Protein AF-A0A9X0DK42-F1 (afdb_monomer_lite)

Structure (mmCIF, N/CA/C/O backbone):
data_AF-A0A9X0DK42-F1
#
_entry.id   AF-A0A9X0DK42-F1
#
loop_
_atom_site.group_PDB
_atom_site.id
_atom_site.type_symbol
_atom_site.label_atom_id
_atom_site.label_alt_id
_atom_site.label_comp_id
_atom_site.label_asym_id
_atom_site.label_entity_id
_atom_site.label_seq_id
_atom_site.pdbx_PDB_ins_code
_atom_site.Cartn_x
_atom_site.Cartn_y
_atom_site.Cartn_z
_atom_site.occupancy
_atom_site.B_iso_or_equiv
_atom_site.auth_seq_id
_atom_site.auth_comp_id
_atom_site.auth_asym_id
_atom_site.auth_atom_id
_atom_site.pdbx_PDB_model_num
ATOM 1 N N . MET A 1 1 ? 8.411 -6.654 -17.830 1.00 80.75 1 MET A N 1
ATOM 2 C CA . MET A 1 1 ? 7.960 -5.885 -16.634 1.00 80.75 1 MET A CA 1
ATOM 3 C C . MET A 1 1 ? 7.520 -4.417 -16.847 1.00 80.75 1 MET A C 1
ATOM 5 O O . MET A 1 1 ? 6.580 -3.981 -16.194 1.00 80.75 1 MET A O 1
ATOM 9 N N . PHE A 1 2 ? 8.144 -3.601 -17.713 1.00 86.38 2 PHE A N 1
ATOM 10 C CA . PHE A 1 2 ? 7.924 -2.133 -17.700 1.00 86.38 2 PHE A CA 1
ATOM 1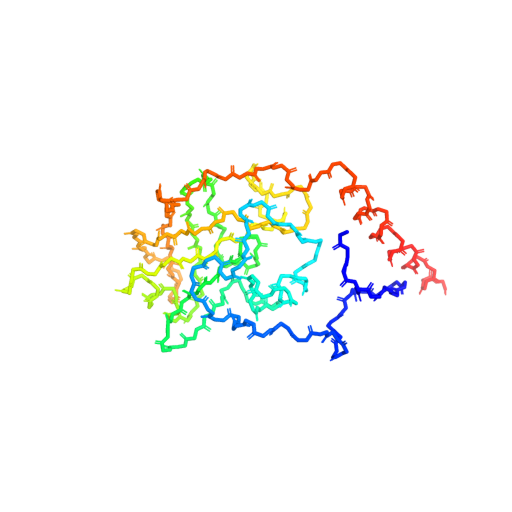1 C C . PHE A 1 2 ? 6.668 -1.598 -18.426 1.00 86.38 2 PHE A C 1
ATOM 13 O O . PHE A 1 2 ? 6.392 -0.405 -18.322 1.00 86.38 2 PHE A O 1
ATOM 20 N N . ARG A 1 3 ? 5.906 -2.442 -19.145 1.00 83.88 3 ARG A N 1
ATOM 21 C CA . ARG A 1 3 ? 4.574 -2.153 -19.741 1.00 83.88 3 ARG A CA 1
ATOM 22 C C . ARG A 1 3 ? 4.423 -0.715 -20.291 1.00 83.88 3 ARG A C 1
ATOM 24 O O . ARG A 1 3 ? 3.677 0.104 -19.757 1.00 83.88 3 ARG A O 1
ATOM 31 N N . GLY A 1 4 ? 5.193 -0.376 -21.328 1.00 83.38 4 GLY A N 1
ATOM 32 C CA . GLY A 1 4 ? 5.062 0.910 -22.033 1.00 83.38 4 GLY A CA 1
ATOM 33 C C . GLY A 1 4 ? 5.656 2.141 -21.329 1.00 83.38 4 GLY A C 1
ATOM 34 O O . GLY A 1 4 ? 5.437 3.271 -21.780 1.00 83.38 4 GLY A O 1
ATOM 35 N N . ILE A 1 5 ? 6.428 1.976 -20.247 1.00 88.62 5 ILE A N 1
ATOM 36 C CA . ILE A 1 5 ? 7.272 3.060 -19.722 1.00 88.62 5 ILE A CA 1
ATOM 37 C C . ILE A 1 5 ? 8.353 3.381 -20.756 1.00 88.62 5 ILE A C 1
ATOM 39 O O . ILE A 1 5 ? 9.178 2.524 -21.072 1.00 88.62 5 ILE A O 1
ATOM 43 N N . LYS A 1 6 ? 8.400 4.629 -21.247 1.00 88.62 6 LYS A N 1
ATOM 44 C CA . LYS A 1 6 ? 9.603 5.120 -21.939 1.00 88.62 6 LYS A CA 1
ATOM 45 C C . LYS A 1 6 ? 10.502 5.877 -20.977 1.00 88.62 6 LYS A C 1
ATOM 47 O O . LYS A 1 6 ? 10.057 6.787 -20.271 1.00 88.62 6 LYS A O 1
ATOM 52 N N . PHE A 1 7 ? 11.765 5.494 -21.015 1.00 90.38 7 PHE A N 1
ATOM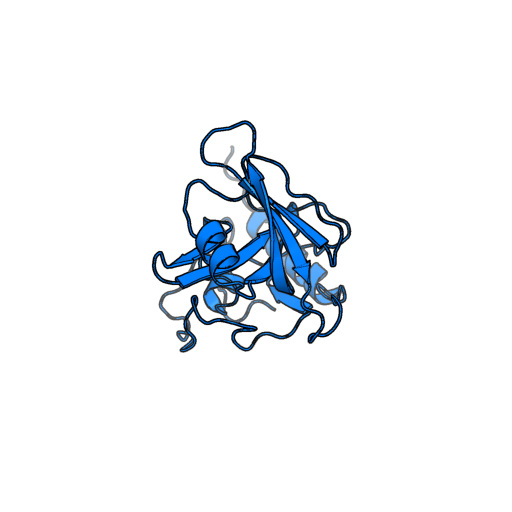 53 C CA . PHE A 1 7 ? 12.824 5.987 -20.157 1.00 90.38 7 PHE A CA 1
ATOM 54 C C . PHE A 1 7 ? 13.635 7.068 -20.859 1.00 90.38 7 PHE A C 1
ATOM 56 O O . PHE A 1 7 ? 13.783 7.053 -22.080 1.00 90.38 7 PHE A O 1
ATOM 63 N N . LYS A 1 8 ? 14.206 7.975 -20.070 1.00 89.50 8 LYS A N 1
ATOM 64 C CA . LYS A 1 8 ? 15.170 8.968 -20.534 1.00 89.50 8 LYS A CA 1
ATOM 65 C C . LYS A 1 8 ? 16.343 8.987 -19.562 1.00 89.50 8 LYS A C 1
ATOM 67 O O . LYS A 1 8 ? 16.136 8.963 -18.351 1.00 89.50 8 LYS A O 1
ATOM 72 N N . LYS A 1 9 ? 17.574 9.000 -20.083 1.00 89.50 9 LYS A N 1
ATOM 73 C CA . LYS A 1 9 ? 18.777 9.065 -19.239 1.00 89.50 9 LYS A CA 1
ATOM 74 C C . LYS A 1 9 ? 18.707 10.283 -18.317 1.00 89.50 9 LYS A C 1
ATOM 76 O O . LYS A 1 9 ? 18.306 11.364 -18.747 1.00 89.50 9 LYS A O 1
ATOM 81 N N . GLY A 1 10 ? 19.096 10.097 -17.059 1.00 88.56 10 GLY A N 1
ATOM 82 C CA . GLY A 1 10 ? 19.096 11.139 -16.035 1.00 88.56 10 GLY A CA 1
ATOM 83 C C . GLY A 1 10 ? 17.715 11.536 -15.503 1.00 88.56 10 GLY A C 1
ATOM 84 O O . GLY A 1 10 ? 17.652 12.407 -14.640 1.00 88.56 10 GLY A O 1
ATOM 85 N N . GLN A 1 11 ? 16.621 10.929 -15.977 1.00 88.19 11 GLN A N 1
ATOM 86 C CA . GLN A 1 11 ? 15.261 11.272 -15.557 1.00 88.19 11 GLN A CA 1
ATOM 87 C C . GLN A 1 11 ? 14.506 10.036 -15.070 1.00 88.19 11 GLN A C 1
ATOM 89 O O . GLN A 1 11 ? 14.458 9.009 -15.748 1.00 88.19 11 GLN A O 1
ATOM 94 N N . GLN A 1 12 ? 13.895 10.152 -13.890 1.00 85.94 12 GLN A N 1
ATOM 95 C CA . GLN A 1 12 ? 13.004 9.116 -13.373 1.00 85.94 12 GLN A CA 1
ATOM 96 C C . GLN A 1 12 ? 11.765 8.985 -14.272 1.00 85.94 12 GLN A C 1
ATOM 98 O O . GLN A 1 12 ? 11.317 9.986 -14.843 1.00 85.94 12 GLN A O 1
ATOM 103 N N . PRO A 1 13 ? 11.206 7.772 -14.425 1.00 86.94 13 PRO A N 1
ATOM 104 C CA . PRO A 1 13 ? 10.017 7.577 -15.237 1.00 86.94 13 PRO A CA 1
ATOM 105 C C . PRO A 1 13 ? 8.831 8.342 -14.637 1.00 86.94 13 PRO A C 1
ATOM 107 O O . PRO A 1 13 ? 8.532 8.225 -13.449 1.00 86.94 13 PRO A O 1
ATOM 110 N N . GLY A 1 14 ? 8.162 9.127 -15.481 1.00 87.31 14 GLY A N 1
ATOM 111 C CA . GLY A 1 14 ? 6.970 9.902 -15.138 1.00 87.31 14 GLY A CA 1
ATOM 112 C C . GLY A 1 14 ? 5.711 9.364 -15.814 1.00 87.31 14 GLY A C 1
ATOM 113 O O . GLY A 1 14 ? 5.792 8.604 -16.787 1.00 87.31 14 GLY A O 1
ATOM 114 N N . TYR A 1 15 ? 4.550 9.764 -15.288 1.00 84.44 15 TYR A N 1
ATOM 115 C CA . TYR A 1 15 ? 3.245 9.426 -15.857 1.00 84.44 15 TYR A CA 1
ATOM 116 C C . TYR A 1 15 ? 3.125 9.897 -17.310 1.00 84.44 15 TYR A C 1
ATOM 118 O O . TYR A 1 15 ? 3.678 10.928 -17.695 1.00 84.44 15 TYR A O 1
ATOM 126 N N . ARG A 1 16 ? 2.390 9.131 -18.120 1.00 81.62 16 ARG A N 1
ATOM 127 C CA . ARG A 1 16 ? 2.157 9.419 -19.536 1.00 81.62 16 ARG A CA 1
ATOM 128 C C . ARG A 1 16 ? 0.664 9.464 -19.807 1.00 81.62 16 ARG A C 1
ATOM 130 O O . ARG A 1 16 ? -0.005 8.446 -19.682 1.00 81.62 16 ARG A O 1
ATOM 137 N N . ALA A 1 17 ? 0.183 10.614 -20.274 1.00 76.06 17 ALA A N 1
ATOM 138 C CA . ALA A 1 17 ? -1.216 10.801 -20.665 1.00 76.06 17 ALA A CA 1
ATOM 139 C C . ALA A 1 17 ? -1.662 9.864 -21.806 1.00 76.06 17 ALA A C 1
ATOM 141 O O . ALA A 1 17 ? -2.846 9.608 -21.962 1.00 76.06 17 ALA A O 1
ATOM 142 N N . THR A 1 18 ? -0.714 9.338 -22.589 1.00 80.00 18 THR A N 1
ATOM 143 C CA . THR A 1 18 ? -0.969 8.412 -23.704 1.00 80.00 18 THR A CA 1
ATOM 144 C C . THR A 1 18 ? -1.137 6.955 -23.276 1.00 80.00 18 THR A C 1
ATOM 146 O O . THR A 1 18 ? -1.277 6.091 -24.136 1.00 80.00 18 THR A O 1
ATOM 149 N N . TRP A 1 19 ? -0.978 6.625 -21.992 1.00 82.88 19 TRP A N 1
ATOM 150 C CA . TRP A 1 19 ? -1.240 5.262 -21.543 1.00 82.88 19 TRP A CA 1
ATOM 151 C C . TRP A 1 19 ? -2.728 4.971 -21.659 1.00 82.88 19 TRP A C 1
ATOM 153 O O . TRP A 1 19 ? -3.547 5.823 -21.318 1.00 82.88 19 TRP A O 1
ATOM 163 N N . VAL A 1 20 ? -3.058 3.769 -22.142 1.00 82.56 20 VAL A N 1
ATOM 164 C CA . VAL A 1 20 ? -4.443 3.297 -22.135 1.00 82.56 20 VAL A CA 1
ATOM 165 C C . VAL A 1 20 ? -4.923 3.381 -20.697 1.00 82.56 20 VAL A C 1
ATOM 167 O O . VAL A 1 20 ? -4.290 2.834 -19.790 1.00 82.56 20 VAL A O 1
ATOM 170 N N . LYS A 1 21 ? -5.981 4.164 -20.495 1.00 84.12 21 LYS A N 1
ATOM 171 C CA . LYS A 1 21 ? -6.546 4.368 -19.175 1.00 84.12 21 LYS A CA 1
ATOM 172 C C . LYS A 1 21 ? -7.152 3.047 -18.734 1.00 84.12 21 LYS A C 1
ATOM 174 O O . LYS A 1 21 ? -7.970 2.478 -19.448 1.00 84.12 21 LYS A O 1
ATOM 179 N N . ASP A 1 22 ? -6.744 2.588 -17.564 1.00 89.19 22 ASP A N 1
ATOM 180 C CA . ASP A 1 22 ? -7.427 1.483 -16.922 1.00 89.19 22 ASP A CA 1
ATOM 181 C C . ASP A 1 22 ? -8.855 1.915 -16.571 1.00 89.19 22 ASP A C 1
ATOM 183 O O . ASP A 1 22 ? -9.061 2.968 -15.959 1.00 89.19 22 ASP A O 1
ATOM 187 N N . GLU A 1 23 ? -9.842 1.140 -17.008 1.00 92.88 23 GLU A N 1
ATOM 188 C CA . GLU A 1 23 ? -11.255 1.450 -16.777 1.00 92.88 23 GLU A CA 1
ATOM 189 C C . GLU A 1 23 ? -11.670 1.183 -15.326 1.00 92.88 23 GLU A C 1
ATOM 191 O O . GLU A 1 23 ? -12.652 1.751 -14.843 1.00 92.88 23 GLU A O 1
ATOM 196 N N . ARG A 1 24 ? -10.900 0.360 -14.601 1.00 95.06 24 ARG A N 1
ATOM 197 C CA . ARG A 1 24 ? -11.134 0.078 -13.186 1.00 95.06 24 ARG A CA 1
ATOM 198 C C . ARG A 1 24 ? -10.927 1.344 -12.352 1.00 95.06 24 ARG A C 1
ATOM 200 O O . ARG A 1 24 ? -9.994 2.124 -12.547 1.00 95.06 24 ARG A O 1
ATOM 207 N N . SER A 1 25 ? -11.778 1.526 -11.347 1.00 94.56 25 SER A N 1
ATOM 208 C CA . SER A 1 25 ? -11.613 2.615 -10.385 1.00 94.56 25 SER A CA 1
ATOM 209 C C . SER A 1 25 ? -10.380 2.365 -9.501 1.00 94.56 25 SER A C 1
ATOM 211 O O . SER A 1 25 ? -10.259 1.279 -8.933 1.00 94.56 25 SER A O 1
ATOM 213 N N . PRO A 1 26 ? -9.506 3.363 -9.264 1.00 92.69 26 PRO A N 1
ATOM 214 C CA . PRO A 1 26 ? -8.433 3.241 -8.269 1.00 92.69 26 PRO A CA 1
ATOM 215 C C . PRO A 1 26 ? -8.969 3.117 -6.833 1.00 92.69 26 PRO A C 1
ATOM 217 O O . PRO A 1 26 ? -8.229 2.755 -5.919 1.00 92.69 26 PRO A O 1
ATOM 220 N N . HIS A 1 27 ? -10.257 3.417 -6.643 1.00 95.25 27 HIS A N 1
ATOM 221 C CA . HIS A 1 27 ? -10.984 3.329 -5.381 1.00 95.25 27 HIS A CA 1
ATOM 222 C C . HIS A 1 27 ? -11.910 2.109 -5.313 1.00 95.25 27 HIS A C 1
ATOM 224 O O . HIS A 1 27 ? -12.741 2.038 -4.415 1.00 95.25 27 HIS A O 1
ATOM 230 N N . ALA A 1 28 ? -11.819 1.183 -6.274 1.00 95.44 28 ALA A N 1
ATOM 231 C CA . ALA A 1 28 ? -12.562 -0.068 -6.204 1.00 95.44 28 ALA A CA 1
ATOM 232 C C . ALA A 1 28 ? -12.122 -0.881 -4.980 1.00 95.44 28 ALA A C 1
ATOM 234 O O . ALA A 1 28 ? -10.963 -0.813 -4.559 1.00 95.44 28 ALA A O 1
ATOM 235 N N . GLU A 1 29 ? -13.047 -1.653 -4.423 1.00 95.00 29 GLU A N 1
ATOM 236 C CA . GLU A 1 29 ? -12.799 -2.542 -3.291 1.00 95.00 29 GLU A CA 1
ATOM 237 C C . GLU A 1 29 ? -12.244 -3.899 -3.746 1.00 95.00 29 GLU A C 1
ATOM 239 O O . GLU A 1 29 ? -12.199 -4.225 -4.937 1.00 95.00 29 GLU A O 1
ATOM 244 N N . GLY A 1 30 ? -11.785 -4.695 -2.780 1.00 96.19 30 GLY A N 1
ATOM 245 C CA . GLY A 1 30 ? -11.240 -6.022 -3.035 1.00 96.19 30 GLY A CA 1
ATOM 246 C C . GLY A 1 30 ? -9.958 -5.992 -3.870 1.00 96.19 30 GLY A C 1
ATOM 247 O O . GLY A 1 30 ? -9.202 -5.015 -3.876 1.00 96.19 30 GLY A O 1
ATOM 248 N N . HIS A 1 31 ? -9.691 -7.092 -4.572 1.00 97.38 31 HIS A N 1
ATOM 249 C CA . HIS A 1 31 ? -8.447 -7.289 -5.323 1.00 97.38 31 HIS A CA 1
ATOM 250 C C . HIS A 1 31 ? -8.262 -6.315 -6.494 1.00 97.38 31 HIS A C 1
ATOM 252 O O . HIS A 1 31 ? -7.156 -6.190 -7.014 1.00 97.38 31 HIS A O 1
ATOM 258 N N . ASN A 1 32 ? -9.328 -5.634 -6.925 1.00 96.88 32 ASN A N 1
ATOM 259 C CA . ASN A 1 32 ? -9.336 -4.758 -8.093 1.00 96.88 32 ASN A CA 1
ATOM 260 C C . ASN A 1 32 ? -8.720 -5.418 -9.343 1.00 96.88 32 ASN A C 1
ATOM 262 O O . ASN A 1 32 ? -8.010 -4.762 -10.086 1.00 96.88 32 ASN A O 1
ATOM 266 N N . GLY A 1 33 ? -8.926 -6.724 -9.557 1.00 96.00 33 GLY A N 1
ATOM 267 C CA . GLY A 1 33 ? -8.374 -7.476 -10.697 1.00 96.00 33 GLY A CA 1
ATOM 268 C C . GLY A 1 33 ? -6.899 -7.892 -10.586 1.00 96.00 33 GLY A C 1
ATOM 269 O O . GLY A 1 33 ? -6.350 -8.396 -11.560 1.00 96.00 33 GLY A O 1
ATOM 270 N N . HIS A 1 34 ? -6.257 -7.692 -9.433 1.00 96.19 34 HIS A N 1
ATOM 271 C CA . HIS A 1 34 ? -4.874 -8.112 -9.188 1.00 96.19 34 HIS A CA 1
ATOM 272 C C . HIS A 1 34 ? -4.780 -9.463 -8.498 1.00 96.19 34 HIS A C 1
ATOM 274 O O . HIS A 1 34 ? -5.638 -9.836 -7.698 1.00 96.19 34 HIS A O 1
ATOM 280 N N . VAL A 1 35 ? -3.689 -10.174 -8.763 1.00 95.69 35 VAL A N 1
ATOM 281 C CA . VAL A 1 35 ? -3.387 -11.452 -8.115 1.00 95.69 35 VAL A CA 1
ATOM 282 C C . VAL A 1 35 ? -2.275 -11.248 -7.094 1.00 95.69 35 VAL A C 1
ATOM 284 O O . VAL A 1 35 ? -1.333 -10.493 -7.325 1.00 95.69 35 VAL A O 1
ATOM 287 N N . ILE A 1 36 ? -2.376 -11.924 -5.948 1.00 97.00 36 ILE A N 1
ATOM 288 C CA . ILE A 1 36 ? -1.333 -11.904 -4.914 1.00 97.00 36 ILE A CA 1
ATOM 289 C C . ILE A 1 36 ? 0.005 -12.328 -5.531 1.00 97.00 36 ILE A C 1
ATOM 291 O O . ILE A 1 36 ? 0.117 -13.399 -6.134 1.00 97.00 36 ILE A O 1
ATOM 295 N N . GLY A 1 37 ? 1.017 -11.481 -5.357 1.00 96.06 37 GLY A N 1
ATOM 296 C CA . GLY A 1 37 ? 2.334 -11.615 -5.968 1.00 96.06 37 GLY A CA 1
ATOM 297 C C . GLY A 1 37 ? 2.555 -10.736 -7.202 1.00 96.06 37 GLY A C 1
ATOM 298 O O . GLY A 1 37 ? 3.704 -10.638 -7.627 1.00 96.06 37 GLY A O 1
ATOM 299 N N . ASP A 1 38 ? 1.523 -10.073 -7.745 1.00 96.50 38 ASP A N 1
ATOM 300 C CA . ASP A 1 38 ? 1.697 -9.072 -8.805 1.00 96.50 38 ASP A CA 1
ATOM 301 C C . ASP A 1 38 ? 2.756 -8.045 -8.382 1.00 96.50 38 ASP A C 1
ATOM 303 O O . ASP A 1 38 ? 2.746 -7.541 -7.252 1.00 96.50 38 ASP A O 1
ATOM 307 N N . TRP A 1 39 ? 3.683 -7.745 -9.292 1.00 97.31 39 TRP A N 1
ATOM 308 C CA . TRP A 1 39 ? 4.863 -6.944 -8.996 1.00 97.31 39 TRP A CA 1
ATOM 309 C C . TRP A 1 39 ? 5.068 -5.794 -9.982 1.00 97.31 39 TRP A C 1
ATOM 311 O O . TRP A 1 39 ? 4.786 -5.885 -11.180 1.00 97.31 39 TRP A O 1
ATOM 321 N N . TRP A 1 40 ? 5.591 -4.688 -9.454 1.00 96.81 40 TRP A N 1
ATOM 322 C CA . TRP A 1 40 ? 5.795 -3.438 -10.167 1.00 96.81 40 TRP A CA 1
ATOM 323 C C . TRP A 1 40 ? 7.178 -2.845 -9.884 1.00 96.81 40 TRP A C 1
ATOM 325 O O . TRP A 1 40 ? 7.512 -2.590 -8.727 1.00 96.81 40 TRP A O 1
ATOM 335 N N . PRO A 1 41 ? 7.953 -2.479 -10.921 1.00 96.00 41 PRO A N 1
ATOM 336 C CA . PRO A 1 41 ? 9.285 -1.904 -10.724 1.00 96.00 41 PRO A CA 1
ATOM 337 C C . PRO A 1 41 ? 9.258 -0.509 -10.095 1.00 96.00 41 PRO A C 1
ATOM 339 O O . PRO A 1 41 ? 10.173 -0.123 -9.376 1.00 96.00 41 PRO A O 1
ATOM 342 N N . TYR A 1 42 ? 8.210 0.270 -10.361 1.00 94.81 42 TYR A N 1
ATOM 343 C CA . TYR A 1 42 ? 8.098 1.648 -9.892 1.00 94.81 42 TYR A CA 1
ATOM 344 C C . TYR A 1 42 ? 6.708 1.902 -9.323 1.00 94.81 42 TYR A C 1
ATOM 346 O O . TYR A 1 42 ? 5.726 1.399 -9.866 1.00 94.81 42 TYR A O 1
ATOM 354 N N . ARG A 1 43 ? 6.610 2.788 -8.325 1.00 94.31 43 ARG A N 1
ATOM 355 C CA . ARG A 1 43 ? 5.329 3.247 -7.755 1.00 94.31 43 ARG A CA 1
ATOM 356 C C . ARG A 1 43 ? 4.397 3.829 -8.815 1.00 94.31 43 ARG A C 1
ATOM 358 O O . ARG A 1 43 ? 3.187 3.702 -8.744 1.00 94.31 43 ARG A O 1
ATOM 365 N N . LEU A 1 44 ? 4.961 4.429 -9.858 1.00 94.00 44 LEU A N 1
ATOM 366 C CA . LEU A 1 44 ? 4.180 4.879 -11.003 1.00 94.00 44 LEU A CA 1
ATOM 367 C C . LEU A 1 44 ? 3.366 3.754 -11.656 1.00 94.00 44 LEU A C 1
ATOM 369 O O . LEU A 1 44 ? 2.253 3.984 -12.120 1.00 94.00 44 LEU A O 1
ATOM 373 N N . CYS A 1 45 ? 3.912 2.542 -11.687 1.00 94.94 45 CYS A N 1
ATOM 374 C CA . CYS A 1 45 ? 3.232 1.402 -12.277 1.00 94.94 45 CYS A CA 1
ATOM 375 C C . CYS A 1 45 ? 2.076 0.914 -11.397 1.00 94.94 45 CYS A C 1
ATOM 377 O O . CYS A 1 45 ? 1.094 0.431 -11.948 1.00 94.94 45 CYS A O 1
ATOM 379 N N . THR A 1 46 ? 2.153 1.087 -10.070 1.00 95.19 46 THR A N 1
ATOM 380 C CA . THR A 1 46 ? 1.052 0.719 -9.165 1.00 95.19 46 THR A CA 1
ATOM 381 C C . THR A 1 46 ? -0.161 1.633 -9.363 1.00 95.19 46 THR A C 1
ATOM 383 O O . THR A 1 46 ? -1.298 1.173 -9.294 1.00 95.19 46 THR A O 1
ATOM 386 N N . MET A 1 47 ? 0.077 2.909 -9.686 1.00 93.94 47 MET A N 1
ATOM 387 C CA . MET A 1 47 ? -0.972 3.844 -10.105 1.00 93.94 47 MET A CA 1
ATOM 388 C C . MET A 1 47 ? -1.498 3.527 -11.503 1.00 93.94 47 MET A C 1
ATOM 390 O O . MET A 1 47 ? -2.709 3.506 -11.693 1.00 93.94 47 MET A O 1
ATOM 394 N N . ARG A 1 48 ? -0.604 3.308 -12.478 1.00 93.50 48 ARG A N 1
ATOM 395 C CA . ARG A 1 48 ? -0.988 2.984 -13.863 1.00 93.50 48 ARG A CA 1
ATOM 396 C C . ARG A 1 48 ? -1.912 1.772 -13.908 1.00 93.50 48 ARG A C 1
ATOM 398 O O . ARG A 1 48 ? -2.913 1.815 -14.607 1.00 93.50 48 ARG A O 1
ATOM 405 N N . ASP A 1 49 ? -1.563 0.733 -13.155 1.00 94.50 49 ASP A N 1
ATOM 406 C CA . ASP A 1 49 ? -2.290 -0.535 -13.139 1.00 94.50 49 ASP A CA 1
ATOM 407 C C . ASP A 1 49 ? -3.394 -0.557 -12.070 1.00 94.50 49 ASP A C 1
ATOM 409 O O . ASP A 1 49 ? -3.993 -1.603 -11.868 1.00 94.50 49 ASP A O 1
ATOM 413 N N . VAL A 1 50 ? -3.643 0.576 -11.395 1.00 95.38 50 VAL A N 1
ATOM 414 C CA . VAL A 1 50 ? -4.698 0.838 -10.396 1.00 95.38 50 VAL A CA 1
ATOM 415 C C . VAL A 1 50 ? -4.742 -0.068 -9.157 1.00 95.38 50 VAL A C 1
ATOM 417 O O . VAL A 1 50 ? -5.738 -0.079 -8.430 1.00 95.38 50 VAL A O 1
ATOM 420 N N . VAL A 1 51 ? -3.647 -0.754 -8.820 1.00 97.31 51 VAL A N 1
ATOM 421 C CA . VAL A 1 51 ? -3.541 -1.446 -7.523 1.00 97.31 51 VAL A CA 1
ATOM 422 C C . VAL A 1 51 ? -3.473 -0.440 -6.363 1.00 97.31 51 VAL A C 1
ATOM 424 O O . VAL A 1 51 ? -4.043 -0.686 -5.299 1.00 97.31 51 VAL A O 1
ATOM 427 N N . HIS A 1 52 ? -2.833 0.720 -6.590 1.00 97.31 52 HIS A N 1
ATOM 428 C CA . HIS A 1 52 ? -2.752 1.837 -5.641 1.00 97.31 52 HIS A CA 1
ATOM 429 C C . HIS A 1 52 ? -2.797 3.191 -6.356 1.00 97.31 52 HIS A C 1
ATOM 431 O O . HIS A 1 52 ? -1.851 3.579 -7.039 1.00 97.31 52 HIS A O 1
ATOM 437 N N . GLY A 1 53 ? -3.870 3.955 -6.157 1.00 93.81 53 GLY A N 1
ATOM 438 C CA . GLY A 1 53 ? -4.168 5.162 -6.936 1.00 93.81 53 GLY A CA 1
ATOM 439 C C . GLY A 1 53 ? -3.382 6.434 -6.597 1.00 93.81 53 GLY A C 1
ATOM 440 O O . GLY A 1 53 ? -3.796 7.508 -7.024 1.00 93.81 53 GLY A O 1
ATOM 441 N N . ASN A 1 54 ? -2.294 6.380 -5.817 1.00 91.12 54 ASN A N 1
ATOM 442 C CA . ASN A 1 54 ? -1.579 7.585 -5.366 1.00 91.12 54 ASN A CA 1
ATOM 443 C C . ASN A 1 54 ? -0.040 7.475 -5.474 1.00 91.12 54 ASN A C 1
ATOM 445 O O . ASN A 1 54 ? 0.577 6.554 -4.939 1.00 91.12 54 ASN A O 1
ATOM 449 N N . LEU A 1 55 ? 0.608 8.452 -6.129 1.00 90.31 55 LEU A N 1
ATOM 450 C CA . LEU A 1 55 ? 2.077 8.503 -6.268 1.00 90.31 55 LEU A CA 1
ATOM 451 C C . LEU A 1 55 ? 2.799 9.025 -5.027 1.00 90.31 55 LEU A C 1
ATOM 453 O O . LEU A 1 55 ? 3.991 8.767 -4.871 1.00 90.31 55 LEU A O 1
ATOM 457 N N . LYS A 1 56 ? 2.113 9.804 -4.191 1.00 89.38 56 LYS A N 1
ATOM 458 C CA . LYS A 1 56 ? 2.700 10.489 -3.037 1.00 89.38 56 LYS A CA 1
ATOM 459 C C . LYS A 1 56 ? 2.327 9.777 -1.743 1.00 89.38 56 LYS A C 1
ATOM 461 O O . LYS A 1 56 ? 3.211 9.327 -1.017 1.00 89.38 56 LYS A O 1
ATOM 466 N N . ASN A 1 57 ? 1.034 9.577 -1.515 1.00 92.62 57 ASN A N 1
ATOM 467 C CA . ASN A 1 57 ? 0.512 9.139 -0.223 1.00 92.62 57 ASN A CA 1
ATOM 468 C C . ASN A 1 57 ? 0.496 7.616 -0.098 1.00 92.62 57 ASN A C 1
ATOM 470 O O . ASN A 1 57 ? 0.132 6.902 -1.044 1.00 92.62 57 ASN A O 1
ATOM 474 N N . GLY A 1 58 ? 0.916 7.137 1.074 1.00 95.69 58 GLY A N 1
ATOM 475 C CA . GLY A 1 58 ? 0.890 5.722 1.436 1.00 95.69 58 GLY A CA 1
ATOM 476 C C . GLY A 1 58 ? -0.524 5.147 1.436 1.00 95.69 58 GLY A C 1
ATOM 477 O O . GLY A 1 58 ? -0.697 4.012 1.025 1.00 95.69 58 GLY A O 1
ATOM 478 N N . ILE A 1 59 ? -1.538 5.952 1.764 1.00 97.38 59 ILE A N 1
ATOM 479 C CA . ILE A 1 59 ? -2.951 5.557 1.793 1.00 97.38 59 ILE A CA 1
ATOM 480 C C . ILE A 1 59 ? -3.672 6.046 0.528 1.00 97.38 59 ILE A C 1
ATOM 482 O O . ILE A 1 59 ? -3.480 7.179 0.074 1.00 97.38 59 ILE A O 1
ATOM 486 N N . CYS A 1 60 ? -4.520 5.194 -0.052 1.00 97.12 60 CYS A N 1
ATOM 487 C CA . CYS A 1 60 ? -5.450 5.550 -1.120 1.00 97.12 60 CYS A CA 1
ATOM 488 C C . CYS A 1 60 ? -6.880 5.193 -0.703 1.00 97.12 60 CYS A C 1
ATOM 490 O O . CYS A 1 60 ? -7.146 4.095 -0.220 1.00 97.12 60 CYS A O 1
ATOM 492 N N . GLY A 1 61 ? -7.803 6.129 -0.904 1.00 95.94 61 GLY A N 1
ATOM 493 C CA . GLY A 1 61 ? -9.195 6.016 -0.489 1.00 95.94 61 GLY A CA 1
ATOM 494 C C . GLY A 1 61 ? -9.990 7.256 -0.879 1.00 95.94 61 GLY A C 1
ATOM 495 O O . GLY A 1 61 ? -9.464 8.132 -1.573 1.00 95.94 61 GLY A O 1
ATOM 496 N N . LYS A 1 62 ? -11.240 7.331 -0.422 1.00 94.19 62 LYS A N 1
ATOM 497 C CA . LYS A 1 62 ? -12.088 8.527 -0.536 1.00 94.19 62 LYS A CA 1
ATOM 498 C C . LYS A 1 62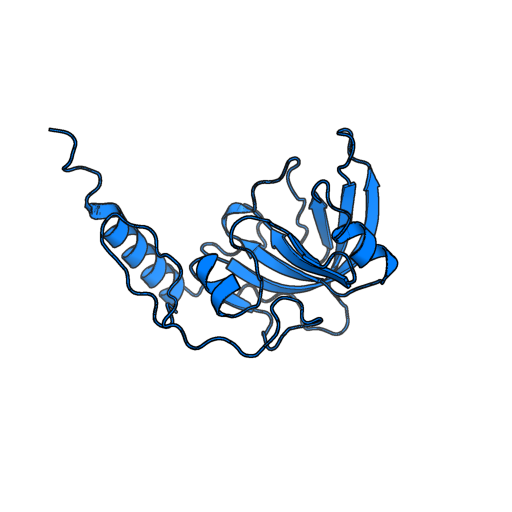 ? -12.760 8.860 0.800 1.00 94.19 62 LYS A C 1
ATOM 500 O O . LYS A 1 62 ? -13.033 7.933 1.556 1.00 94.19 62 LYS A O 1
ATOM 505 N N . PRO A 1 63 ? -13.079 10.135 1.085 1.00 91.06 63 PRO A N 1
ATOM 506 C CA . PRO A 1 63 ? -13.711 10.536 2.349 1.00 91.06 63 PRO A CA 1
ATOM 507 C C . PRO A 1 63 ? -15.060 9.869 2.655 1.00 91.06 63 PRO A C 1
ATOM 509 O O . PRO A 1 63 ? -15.440 9.780 3.811 1.00 91.06 63 PRO A O 1
ATOM 512 N N . ASP A 1 64 ? -15.783 9.410 1.638 1.00 89.94 64 ASP A N 1
ATOM 513 C CA . ASP A 1 64 ? -17.082 8.734 1.740 1.00 89.94 64 ASP A CA 1
ATOM 514 C C . ASP A 1 64 ? -16.970 7.196 1.724 1.00 89.94 64 ASP A C 1
ATOM 516 O O . ASP A 1 64 ? -17.950 6.502 1.971 1.00 89.94 64 ASP A O 1
ATOM 520 N N . HIS A 1 65 ? -15.777 6.650 1.448 1.00 88.69 65 HIS A N 1
ATOM 521 C CA . HIS A 1 65 ? -15.539 5.204 1.339 1.00 88.69 65 HIS A CA 1
ATOM 522 C C . HIS A 1 65 ? -14.448 4.692 2.291 1.00 88.69 65 HIS A C 1
ATOM 524 O O . HIS A 1 65 ? -14.371 3.492 2.521 1.00 88.69 65 HIS A O 1
ATOM 530 N N . GLY A 1 66 ? -13.577 5.545 2.822 1.00 96.12 66 GLY A N 1
ATOM 531 C CA . GLY A 1 66 ? -12.382 5.123 3.547 1.00 96.12 66 GLY A CA 1
ATOM 532 C C . GLY A 1 66 ? -11.261 4.599 2.645 1.00 96.12 66 GLY A C 1
ATOM 533 O O . GLY A 1 66 ? -11.261 4.790 1.423 1.00 96.12 66 GLY A O 1
ATOM 534 N N . ALA A 1 67 ? -10.255 3.996 3.276 1.00 98.00 67 ALA A N 1
ATOM 535 C CA . ALA A 1 67 ? -9.082 3.432 2.621 1.00 98.00 67 ALA A CA 1
ATOM 536 C C . ALA A 1 67 ? -9.419 2.142 1.855 1.00 98.00 67 ALA A C 1
ATOM 538 O O . ALA A 1 67 ? -10.139 1.280 2.352 1.00 98.00 67 ALA A O 1
ATOM 539 N N . VAL A 1 68 ? -8.849 1.998 0.657 1.00 97.94 68 VAL A N 1
ATOM 540 C CA . VAL A 1 68 ? -8.964 0.790 -0.183 1.00 97.94 68 VAL A CA 1
ATOM 541 C C . VAL A 1 68 ? -7.617 0.142 -0.489 1.00 97.94 68 VAL A C 1
ATOM 543 O O . VAL A 1 68 ? -7.558 -1.036 -0.838 1.00 97.94 68 VAL A O 1
ATOM 546 N N . SER A 1 69 ? -6.522 0.895 -0.375 1.00 98.56 69 SER A N 1
ATOM 547 C CA . SER A 1 69 ? -5.173 0.362 -0.521 1.00 98.56 69 SER A CA 1
ATOM 548 C C . SER A 1 69 ? -4.159 1.158 0.289 1.00 98.56 69 SER A C 1
ATOM 550 O O . SER A 1 69 ? -4.278 2.380 0.428 1.00 98.56 69 SER A O 1
ATOM 552 N N . ILE A 1 70 ? -3.140 0.460 0.785 1.00 98.31 70 ILE A N 1
ATOM 553 C CA . ILE A 1 70 ? -1.975 1.047 1.440 1.00 98.31 70 ILE A CA 1
ATOM 554 C C . ILE A 1 70 ? -0.672 0.565 0.801 1.00 98.31 70 ILE A C 1
ATOM 556 O O . ILE A 1 70 ? -0.564 -0.561 0.312 1.00 98.31 70 ILE A O 1
ATOM 560 N N . LEU A 1 71 ? 0.330 1.436 0.839 1.00 97.44 71 LEU A N 1
ATOM 561 C CA . LEU A 1 71 ? 1.716 1.146 0.510 1.00 97.44 71 LEU A CA 1
ATOM 562 C C . LEU A 1 71 ? 2.540 1.099 1.792 1.00 97.44 71 LEU A C 1
ATOM 564 O O . LEU A 1 71 ? 2.631 2.100 2.502 1.00 97.44 71 LEU A O 1
ATOM 568 N N . MET A 1 72 ? 3.181 -0.038 2.034 1.00 96.00 72 MET A N 1
ATOM 569 C CA . MET A 1 72 ? 4.212 -0.182 3.057 1.00 96.00 72 MET A CA 1
ATOM 570 C C . MET A 1 72 ? 5.580 0.243 2.520 1.00 96.00 72 MET A C 1
ATOM 572 O O . MET A 1 72 ? 5.853 0.144 1.317 1.00 96.00 72 MET A O 1
ATOM 576 N N . GLY A 1 73 ? 6.433 0.758 3.404 1.00 88.06 73 GLY A N 1
ATOM 577 C CA . GLY A 1 73 ? 7.702 1.382 3.025 1.00 88.06 73 GLY A CA 1
ATOM 578 C C . GLY A 1 73 ? 7.559 2.764 2.376 1.00 88.06 73 GLY A C 1
ATOM 579 O O . GLY A 1 73 ? 8.492 3.234 1.714 1.00 88.06 73 GLY A O 1
ATOM 580 N N . SER A 1 74 ? 6.401 3.421 2.521 1.00 83.88 74 SER A N 1
ATOM 581 C CA . SER A 1 74 ? 6.281 4.862 2.278 1.00 83.88 74 SER A CA 1
ATOM 582 C C . SER A 1 74 ? 6.850 5.664 3.448 1.00 83.88 74 SER A C 1
ATOM 584 O O . SER A 1 74 ? 6.997 5.157 4.555 1.00 83.88 74 SER A O 1
ATOM 586 N N . GLU A 1 75 ? 7.178 6.934 3.207 1.00 82.38 75 GLU A N 1
ATOM 587 C CA . GLU A 1 75 ? 7.557 7.849 4.285 1.00 82.38 75 GLU A CA 1
ATOM 588 C C . GLU A 1 75 ? 6.378 8.028 5.244 1.00 82.38 75 GLU A C 1
ATOM 590 O O . GLU A 1 75 ? 5.358 8.607 4.872 1.00 82.38 75 GLU A O 1
ATOM 595 N N . ASN A 1 76 ? 6.541 7.532 6.468 1.00 83.81 76 ASN A N 1
ATOM 596 C CA . ASN A 1 76 ? 5.549 7.599 7.531 1.00 83.81 76 ASN A CA 1
ATOM 597 C C . ASN A 1 76 ? 6.169 8.244 8.772 1.00 83.81 76 ASN A C 1
ATOM 599 O O . ASN A 1 76 ? 7.386 8.217 8.975 1.00 83.81 76 ASN A O 1
ATOM 603 N N . ARG A 1 77 ? 5.321 8.827 9.626 1.00 89.25 77 ARG A N 1
ATOM 604 C CA . ARG A 1 77 ? 5.775 9.493 10.854 1.00 89.25 77 ARG A CA 1
ATOM 605 C C . ARG A 1 77 ? 6.382 8.513 11.858 1.00 89.25 77 ARG A C 1
ATOM 607 O O . ARG A 1 77 ? 7.349 8.853 12.539 1.00 89.25 77 ARG A O 1
ATOM 614 N N . TYR A 1 78 ? 5.816 7.314 11.920 1.00 90.44 78 TYR A N 1
ATOM 615 C CA . TYR A 1 78 ? 6.301 6.194 12.709 1.00 90.44 78 TYR A CA 1
ATOM 616 C C . TYR A 1 78 ? 6.574 5.019 11.775 1.00 90.44 78 TYR A C 1
ATOM 618 O O . TYR A 1 78 ? 5.828 4.804 10.823 1.00 90.44 78 TYR A O 1
ATOM 626 N N . LYS A 1 79 ? 7.639 4.257 12.050 1.00 91.94 79 LYS A N 1
ATOM 627 C CA . LYS A 1 79 ? 7.968 3.058 11.272 1.00 91.94 79 LYS A CA 1
ATOM 628 C C . LYS A 1 79 ? 6.842 2.032 11.408 1.00 91.94 79 LYS A C 1
ATOM 630 O O . LYS A 1 79 ? 6.342 1.836 12.519 1.00 91.94 79 LYS A O 1
ATOM 635 N N . ASP A 1 80 ? 6.454 1.411 10.302 1.00 94.62 80 ASP A N 1
ATOM 636 C CA . ASP A 1 80 ? 5.504 0.297 10.282 1.00 94.62 80 ASP A CA 1
ATOM 637 C C . ASP A 1 80 ? 6.137 -0.972 10.880 1.00 94.62 80 ASP A C 1
ATOM 639 O O . ASP A 1 80 ? 7.363 -1.128 10.881 1.00 94.62 80 ASP A O 1
ATOM 643 N N . ILE A 1 81 ? 5.304 -1.861 11.420 1.00 96.19 81 ILE A N 1
ATOM 644 C CA . ILE A 1 81 ? 5.721 -3.187 11.898 1.00 96.19 81 ILE A CA 1
ATOM 645 C C . ILE A 1 81 ? 5.136 -4.222 10.945 1.00 96.19 81 ILE A C 1
ATOM 647 O O . ILE A 1 81 ? 3.942 -4.187 10.651 1.00 96.19 81 ILE A O 1
ATOM 651 N N . ASP A 1 82 ? 5.968 -5.136 10.461 1.00 97.44 82 ASP A N 1
ATOM 652 C CA . ASP A 1 82 ? 5.575 -6.122 9.461 1.00 97.44 82 ASP A CA 1
ATOM 653 C C . ASP A 1 82 ? 5.907 -7.535 9.937 1.00 97.44 82 ASP A C 1
ATOM 655 O O . ASP A 1 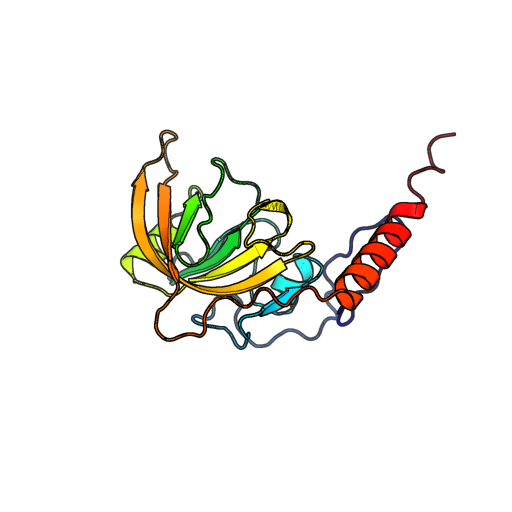82 ? 7.071 -7.934 9.960 1.00 97.44 82 ASP A O 1
ATOM 659 N N . ASN A 1 83 ? 4.871 -8.286 10.303 1.00 96.94 83 ASN A N 1
ATOM 660 C CA . ASN A 1 83 ? 4.951 -9.706 10.636 1.00 96.94 83 ASN A CA 1
ATOM 661 C C . ASN A 1 83 ? 4.304 -10.570 9.538 1.00 96.94 83 ASN A C 1
ATOM 663 O O . ASN A 1 83 ? 3.892 -11.696 9.795 1.00 96.94 83 ASN A O 1
ATOM 667 N N . GLY A 1 84 ? 4.204 -10.057 8.305 1.00 95.62 84 GLY A N 1
ATOM 668 C CA . GLY A 1 84 ? 3.674 -10.802 7.171 1.00 95.62 84 GLY A CA 1
ATOM 669 C C . GLY A 1 84 ? 2.149 -10.784 7.144 1.00 95.62 84 GLY A C 1
ATOM 670 O O . GLY A 1 84 ? 1.543 -9.881 6.564 1.00 95.62 84 GLY A O 1
ATOM 671 N N . ASP A 1 85 ? 1.506 -11.796 7.715 1.00 97.06 85 ASP A N 1
ATOM 672 C CA . ASP A 1 85 ? 0.041 -11.889 7.769 1.00 97.06 85 ASP A CA 1
ATOM 673 C C . ASP A 1 85 ? -0.575 -10.883 8.752 1.00 97.06 85 ASP A C 1
ATOM 675 O O . ASP A 1 85 ? -1.735 -10.507 8.606 1.00 97.06 85 ASP A O 1
ATOM 679 N N . VAL A 1 86 ? 0.217 -10.380 9.698 1.00 98.19 86 VAL A N 1
ATOM 680 C CA . VAL A 1 86 ? -0.154 -9.293 10.602 1.00 98.19 86 VAL A CA 1
ATOM 681 C C . VAL A 1 86 ? 0.783 -8.111 10.395 1.00 98.19 86 VAL A C 1
ATOM 683 O O . VAL A 1 86 ? 2.003 -8.248 10.466 1.00 98.19 86 VAL A O 1
ATOM 686 N N . ILE A 1 87 ? 0.216 -6.928 10.181 1.00 98.31 87 ILE A N 1
ATOM 687 C CA . ILE A 1 87 ? 0.974 -5.682 10.045 1.00 98.31 87 ILE A CA 1
ATOM 688 C C . ILE A 1 87 ? 0.432 -4.621 10.995 1.00 98.31 87 ILE A C 1
ATOM 690 O O . ILE A 1 87 ? -0.756 -4.606 11.315 1.00 98.31 87 ILE A O 1
ATOM 694 N N . GLU A 1 88 ? 1.291 -3.700 11.410 1.00 98.06 88 GLU A N 1
ATOM 695 C CA . GLU A 1 88 ? 0.898 -2.521 12.171 1.00 98.06 88 GLU A CA 1
ATOM 696 C C . GLU A 1 88 ? 1.312 -1.256 11.422 1.00 98.06 88 GLU A C 1
ATOM 698 O O . GLU A 1 88 ? 2.466 -0.814 11.444 1.00 98.06 88 GLU A O 1
ATOM 703 N N . TYR A 1 89 ? 0.334 -0.664 10.748 1.00 98.00 89 TYR A N 1
ATOM 704 C CA . TYR A 1 89 ? 0.531 0.453 9.840 1.00 98.00 89 TYR A CA 1
ATOM 705 C C . TYR A 1 89 ? 0.307 1.789 10.547 1.00 98.00 89 TYR A C 1
ATOM 707 O O . TYR A 1 89 ? -0.710 1.988 11.218 1.00 98.00 89 TYR A O 1
ATOM 715 N N . CYS A 1 90 ? 1.247 2.721 10.402 1.00 96.62 90 CYS A N 1
ATOM 716 C CA . CYS A 1 90 ? 1.064 4.100 10.834 1.00 96.62 90 CYS A CA 1
ATOM 717 C C . CYS A 1 90 ? 0.171 4.834 9.829 1.00 96.62 90 CYS A C 1
ATOM 719 O O . CYS A 1 90 ? 0.558 5.034 8.679 1.00 96.62 90 CYS A O 1
ATOM 721 N N . GLY A 1 91 ? -1.006 5.284 10.265 1.00 95.44 91 GLY A N 1
ATOM 722 C CA . GLY A 1 91 ? -1.862 6.114 9.421 1.00 95.44 91 GLY A CA 1
ATOM 723 C C . GLY A 1 91 ? -1.301 7.513 9.174 1.00 95.44 91 GLY A C 1
ATOM 724 O O . GLY A 1 91 ? -0.218 7.875 9.637 1.00 95.44 91 GLY A O 1
ATOM 725 N N . ASP A 1 92 ? -2.085 8.323 8.473 1.00 93.69 92 ASP A N 1
ATOM 726 C CA . ASP A 1 92 ? -1.872 9.761 8.352 1.00 93.69 92 ASP A CA 1
ATOM 727 C C . ASP A 1 92 ? -2.927 10.533 9.164 1.00 93.69 92 ASP A C 1
ATOM 729 O O . ASP A 1 92 ? -3.708 9.950 9.914 1.00 93.69 92 ASP A O 1
ATOM 733 N N . LYS A 1 93 ? -2.941 11.863 9.025 1.00 93.38 93 LYS A N 1
ATOM 734 C CA . LYS A 1 93 ? -3.906 12.742 9.708 1.00 93.38 93 LYS A CA 1
ATOM 735 C C . LYS A 1 93 ? -5.301 12.739 9.070 1.00 93.38 93 LYS A C 1
ATOM 737 O O . LYS A 1 93 ? -6.142 13.545 9.463 1.00 93.38 93 LYS A O 1
ATOM 742 N N . THR A 1 94 ? -5.540 11.909 8.054 1.00 94.38 94 THR A N 1
ATOM 743 C CA . THR A 1 94 ? -6.861 11.765 7.437 1.00 94.38 94 THR A CA 1
ATOM 744 C C . THR A 1 94 ? -7.689 10.717 8.175 1.00 94.38 94 THR A C 1
ATOM 746 O O . THR A 1 94 ? -7.169 9.891 8.919 1.00 94.38 94 THR A O 1
ATOM 749 N N . ASN A 1 95 ? -8.997 10.715 7.930 1.00 95.19 95 ASN A N 1
ATOM 750 C CA . ASN A 1 95 ? -9.917 9.721 8.478 1.00 95.19 95 ASN A CA 1
ATOM 751 C C . ASN A 1 95 ? -10.064 8.471 7.588 1.00 95.19 95 ASN A C 1
ATOM 753 O O . ASN A 1 95 ? -10.930 7.644 7.851 1.00 95.19 95 ASN A O 1
ATOM 757 N N . LEU A 1 96 ? -9.265 8.304 6.525 1.00 97.31 96 LEU A N 1
ATOM 758 C CA . LEU A 1 96 ? -9.473 7.212 5.563 1.00 97.31 96 LEU A CA 1
ATOM 759 C C . LEU A 1 96 ? -9.327 5.827 6.207 1.00 97.31 96 LEU A C 1
ATOM 761 O O . LEU A 1 96 ? -10.136 4.937 5.948 1.00 97.31 96 LEU A O 1
ATOM 765 N N . MET A 1 97 ? -8.307 5.647 7.046 1.00 97.88 97 MET A N 1
ATOM 766 C CA . MET A 1 97 ? -8.080 4.387 7.760 1.00 97.88 97 MET A CA 1
ATOM 767 C C . MET A 1 97 ? -9.120 4.168 8.865 1.00 97.88 97 MET A C 1
ATOM 769 O O . MET A 1 97 ? -9.569 3.042 9.051 1.00 97.88 97 MET A O 1
ATOM 773 N N . ASP A 1 98 ? -9.555 5.237 9.540 1.00 97.44 98 ASP A N 1
ATOM 774 C CA . ASP A 1 98 ? -10.640 5.175 10.525 1.00 97.44 98 ASP A CA 1
ATOM 775 C C . ASP A 1 98 ? -11.949 4.704 9.881 1.00 97.44 98 ASP A C 1
ATOM 777 O O . ASP A 1 98 ? -12.558 3.753 10.360 1.00 97.44 98 ASP A O 1
ATOM 781 N N . LEU A 1 99 ? -12.320 5.282 8.736 1.00 97.25 99 LEU A N 1
ATOM 782 C CA . LEU A 1 99 ? -13.485 4.856 7.962 1.00 97.25 99 LEU A CA 1
ATOM 783 C C . LEU A 1 99 ? -13.346 3.411 7.472 1.00 97.25 99 LEU A C 1
ATOM 785 O O . LEU A 1 99 ? -14.308 2.648 7.517 1.00 97.25 99 LEU A O 1
ATOM 789 N N . GLY A 1 100 ? -12.151 3.011 7.022 1.00 96.69 100 GLY A N 1
ATOM 790 C CA . GLY A 1 100 ? -11.871 1.625 6.635 1.00 96.69 100 GLY A CA 1
ATOM 791 C C . GLY A 1 100 ? -12.058 0.645 7.798 1.00 96.69 100 GLY A C 1
ATOM 792 O O . GLY A 1 100 ? -12.587 -0.447 7.601 1.00 96.69 100 GLY A O 1
ATOM 793 N N . PHE A 1 101 ? -11.687 1.054 9.014 1.00 97.62 101 PHE A N 1
ATOM 794 C CA . PHE A 1 101 ? -11.877 0.268 10.230 1.00 97.62 101 PHE A CA 1
ATOM 795 C C . PHE A 1 101 ? -13.355 0.167 10.615 1.00 97.62 101 PHE A C 1
ATOM 797 O O . PHE A 1 101 ? -13.860 -0.933 10.816 1.00 97.62 101 PHE A O 1
ATOM 804 N N . GLU A 1 102 ? -14.062 1.297 10.647 1.00 96.31 102 GLU A N 1
ATOM 805 C CA . GLU A 1 102 ? -15.487 1.378 10.998 1.00 96.31 102 GLU A CA 1
ATOM 806 C C . GLU A 1 102 ? -16.372 0.568 10.044 1.00 96.31 102 GLU A C 1
ATOM 808 O O . GLU A 1 102 ? -17.339 -0.061 10.464 1.00 96.31 102 GLU A O 1
ATOM 813 N N . THR A 1 103 ? -16.012 0.542 8.762 1.00 94.81 103 THR A N 1
ATOM 814 C CA . THR A 1 103 ? -16.737 -0.208 7.726 1.00 94.81 103 THR A CA 1
ATOM 815 C C . THR A 1 103 ? -16.249 -1.649 7.562 1.00 94.81 103 THR A C 1
ATOM 817 O O . THR A 1 103 ? -16.817 -2.398 6.770 1.00 94.81 103 THR A O 1
ATOM 820 N N . GLY A 1 104 ? -15.207 -2.061 8.294 1.00 94.69 104 GLY A N 1
ATOM 821 C CA . GLY A 1 104 ? -14.640 -3.408 8.215 1.00 94.69 104 GLY A CA 1
ATOM 822 C C . GLY A 1 104 ? -14.065 -3.760 6.840 1.00 94.69 104 GLY A C 1
ATOM 823 O O . GLY A 1 104 ? -14.074 -4.935 6.464 1.00 94.69 104 GLY A O 1
ATOM 824 N N . LYS A 1 105 ? -13.598 -2.761 6.083 1.00 95.00 105 LYS A N 1
ATOM 825 C CA . LYS A 1 105 ? -13.157 -2.930 4.696 1.00 95.00 105 LYS A CA 1
ATOM 826 C C . LYS A 1 105 ? -11.891 -3.759 4.577 1.00 95.00 105 LYS A C 1
ATOM 828 O O . LYS A 1 105 ? -10.964 -3.670 5.382 1.00 95.00 105 LYS A O 1
ATOM 833 N N . LEU A 1 106 ? -11.849 -4.511 3.483 1.00 97.69 106 LEU A N 1
ATOM 834 C CA . LEU A 1 106 ? -10.651 -5.177 3.008 1.00 97.69 106 LEU A CA 1
ATOM 835 C C . LEU A 1 106 ? -9.789 -4.190 2.219 1.00 97.69 106 LEU A C 1
ATOM 837 O O . LEU A 1 106 ? -10.201 -3.653 1.190 1.00 97.69 106 LEU A O 1
ATOM 841 N N . ILE A 1 107 ? -8.574 -3.977 2.707 1.00 98.56 107 ILE A N 1
ATOM 842 C CA . ILE A 1 107 ? -7.605 -3.020 2.188 1.00 98.56 107 ILE A CA 1
ATOM 843 C C . ILE A 1 107 ? -6.515 -3.785 1.446 1.00 98.56 107 ILE A C 1
ATOM 845 O O . ILE A 1 107 ? -5.898 -4.698 1.994 1.00 98.56 107 ILE A O 1
ATOM 849 N N . ARG A 1 108 ? -6.241 -3.406 0.195 1.00 98.69 108 ARG A N 1
ATOM 850 C CA . ARG A 1 108 ? -5.094 -3.943 -0.547 1.00 98.69 108 ARG A CA 1
ATOM 851 C C . ARG A 1 108 ? -3.790 -3.494 0.104 1.00 98.69 108 ARG A C 1
ATOM 853 O O . ARG A 1 108 ? -3.555 -2.295 0.236 1.00 98.69 108 ARG A O 1
ATOM 860 N N . VAL A 1 109 ? -2.914 -4.436 0.428 1.00 98.50 109 VAL A N 1
ATOM 861 C CA . VAL A 1 109 ? -1.569 -4.151 0.937 1.00 98.50 109 VAL A CA 1
ATOM 862 C C . VAL A 1 109 ? -0.555 -4.342 -0.178 1.00 98.50 109 VAL A C 1
ATOM 864 O O . VAL A 1 109 ? -0.454 -5.412 -0.782 1.00 98.50 109 VAL A O 1
ATOM 867 N N . ILE A 1 110 ? 0.199 -3.283 -0.457 1.00 98.38 110 ILE A N 1
ATOM 868 C CA . ILE A 1 110 ? 1.306 -3.295 -1.402 1.00 98.38 110 ILE A CA 1
ATOM 869 C C . ILE A 1 110 ? 2.594 -3.036 -0.618 1.00 98.38 110 ILE A C 1
ATOM 871 O O . ILE A 1 110 ? 2.776 -1.951 -0.066 1.00 98.38 110 ILE A O 1
ATOM 875 N N . ARG A 1 111 ? 3.513 -4.002 -0.582 1.00 97.88 111 ARG A N 1
ATOM 876 C CA . ARG A 1 111 ? 4.824 -3.834 0.060 1.00 97.88 111 ARG A CA 1
ATOM 877 C C . ARG A 1 111 ? 5.827 -3.236 -0.912 1.00 97.88 111 ARG A C 1
ATOM 879 O O . ARG A 1 111 ? 6.003 -3.750 -2.016 1.00 97.88 111 ARG A O 1
ATOM 886 N N . GLY A 1 112 ? 6.488 -2.152 -0.518 1.00 96.81 112 GLY A N 1
ATOM 887 C CA . GLY A 1 112 ? 7.612 -1.571 -1.248 1.00 96.81 112 GLY A CA 1
ATOM 888 C C . GLY A 1 112 ? 8.952 -2.021 -0.676 1.00 96.81 112 GLY A C 1
ATOM 889 O O . GLY A 1 112 ? 9.094 -2.165 0.532 1.00 96.81 112 GLY A O 1
ATOM 890 N N . ALA A 1 113 ? 9.972 -2.152 -1.524 1.00 95.44 113 ALA A N 1
ATOM 891 C CA . ALA A 1 113 ? 11.315 -2.577 -1.104 1.00 95.44 113 ALA A CA 1
ATOM 892 C C . ALA A 1 113 ? 11.967 -1.687 -0.028 1.00 95.44 113 ALA A C 1
ATOM 894 O O . ALA A 1 113 ? 12.849 -2.119 0.707 1.00 95.44 113 ALA A O 1
ATOM 895 N N . LYS A 1 114 ? 11.522 -0.430 0.085 1.00 90.38 114 LYS A N 1
ATOM 896 C CA . LYS A 1 114 ? 11.996 0.520 1.103 1.00 90.38 114 LYS A CA 1
ATOM 897 C C . LYS A 1 114 ? 11.534 0.197 2.523 1.00 90.38 114 LYS A C 1
ATOM 899 O O . LYS A 1 114 ? 12.059 0.788 3.458 1.00 90.38 114 LYS A O 1
ATOM 904 N N . ASP A 1 115 ? 10.562 -0.695 2.678 1.00 86.31 115 ASP A N 1
ATOM 905 C CA . ASP A 1 115 ? 10.049 -1.095 3.984 1.00 86.31 115 ASP A CA 1
ATOM 906 C C . ASP A 1 115 ? 11.134 -1.771 4.846 1.00 86.31 115 ASP A C 1
ATOM 908 O O . ASP A 1 115 ? 11.187 -1.589 6.062 1.00 86.31 115 ASP A O 1
ATOM 912 N N . GLY A 1 116 ? 12.069 -2.486 4.204 1.00 82.31 116 GLY A N 1
ATOM 913 C CA . GLY A 1 116 ? 13.184 -3.157 4.880 1.00 82.31 116 GLY A CA 1
ATOM 914 C C . GLY A 1 116 ? 12.773 -4.375 5.715 1.00 82.31 116 GLY A C 1
ATOM 915 O O . GLY A 1 116 ? 13.609 -4.939 6.417 1.00 82.31 116 GLY A O 1
ATOM 916 N N . SER A 1 117 ? 11.502 -4.771 5.652 1.00 93.00 117 SER A N 1
ATOM 917 C CA . SER A 1 117 ? 10.978 -6.026 6.186 1.00 93.00 117 SER A CA 1
ATOM 918 C C . SER A 1 117 ? 11.472 -7.234 5.387 1.00 93.00 117 SER A C 1
ATOM 920 O O . SER A 1 117 ? 11.679 -7.145 4.176 1.00 93.00 117 SER A O 1
ATOM 922 N N . ILE A 1 118 ? 11.571 -8.395 6.044 1.00 95.44 118 ILE A N 1
ATOM 923 C CA . ILE A 1 118 ? 11.839 -9.684 5.380 1.00 95.44 118 ILE A CA 1
ATOM 924 C C . ILE A 1 118 ? 10.727 -10.082 4.399 1.00 95.44 118 ILE A C 1
ATOM 926 O O . ILE A 1 118 ? 10.957 -10.880 3.495 1.00 95.44 118 ILE A O 1
ATOM 930 N N . PHE A 1 119 ? 9.526 -9.525 4.577 1.00 96.50 119 PHE A N 1
ATOM 931 C CA . PHE A 1 119 ? 8.382 -9.756 3.704 1.00 96.50 119 PHE A CA 1
ATOM 932 C C . PHE A 1 119 ? 8.348 -8.774 2.531 1.00 96.50 119 PHE A C 1
ATOM 934 O O . PHE A 1 119 ? 7.600 -8.990 1.578 1.00 96.50 119 PHE A O 1
ATOM 941 N N . ALA A 1 120 ? 9.141 -7.701 2.555 1.00 96.25 120 ALA A N 1
ATOM 942 C CA . ALA A 1 120 ? 9.202 -6.749 1.456 1.00 96.25 120 ALA A CA 1
ATOM 943 C C . ALA A 1 120 ? 9.870 -7.374 0.214 1.00 96.25 120 ALA A C 1
ATOM 945 O O . ALA A 1 120 ? 10.741 -8.237 0.335 1.00 96.25 120 ALA A O 1
ATOM 946 N N . PRO A 1 121 ? 9.491 -6.964 -1.009 1.00 96.75 121 PRO A N 1
ATOM 947 C CA . PRO A 1 121 ? 10.238 -7.365 -2.196 1.00 96.75 121 PRO A CA 1
ATOM 948 C C . PRO A 1 121 ? 11.655 -6.767 -2.166 1.00 96.75 121 PRO A C 1
ATOM 950 O O . PRO A 1 121 ? 11.849 -5.665 -1.661 1.00 96.75 121 PRO A O 1
ATOM 953 N N . SER A 1 122 ? 12.638 -7.442 -2.768 1.00 95.75 122 SER A N 1
ATOM 954 C CA . SER A 1 122 ? 14.024 -6.939 -2.831 1.00 95.75 122 SER A CA 1
ATOM 955 C C . SER A 1 122 ? 14.146 -5.618 -3.603 1.00 95.75 122 SER A C 1
ATOM 957 O O . SER A 1 122 ? 14.961 -4.760 -3.266 1.00 95.75 122 SER A O 1
ATOM 959 N N . VAL A 1 123 ? 13.309 -5.432 -4.628 1.00 95.81 123 VAL A N 1
ATOM 960 C CA . VAL A 1 123 ? 13.171 -4.198 -5.409 1.00 95.81 123 VAL A CA 1
ATOM 961 C C . VAL A 1 123 ? 11.710 -3.958 -5.794 1.00 95.81 123 VAL A C 1
ATOM 963 O O . VAL A 1 123 ? 10.906 -4.884 -5.846 1.00 95.81 123 VAL A O 1
ATOM 966 N N . GLY A 1 124 ? 11.353 -2.708 -6.096 1.00 95.81 124 GLY A N 1
ATOM 967 C CA . GLY A 1 124 ? 10.011 -2.354 -6.568 1.00 95.81 124 GLY A CA 1
ATOM 968 C C . GLY A 1 124 ? 8.915 -2.495 -5.504 1.00 95.81 124 GLY A C 1
ATOM 969 O O . GLY A 1 124 ? 9.122 -2.156 -4.338 1.00 95.81 124 GLY A O 1
ATOM 970 N N . PHE A 1 125 ? 7.732 -2.928 -5.943 1.00 97.56 125 PHE A N 1
ATOM 971 C CA . PHE A 1 125 ? 6.495 -3.006 -5.165 1.00 97.56 125 PHE A CA 1
ATOM 972 C C . PHE A 1 125 ? 5.753 -4.302 -5.483 1.00 97.56 125 PHE A C 1
ATOM 974 O O . PHE A 1 125 ? 5.658 -4.660 -6.654 1.00 97.56 125 PHE A O 1
ATOM 981 N N . ARG A 1 126 ? 5.184 -4.970 -4.478 1.00 97.88 126 ARG A N 1
ATOM 982 C CA . ARG A 1 126 ? 4.432 -6.221 -4.651 1.00 97.88 126 ARG A CA 1
ATOM 983 C C . ARG A 1 126 ? 3.086 -6.165 -3.946 1.00 97.88 126 ARG A C 1
ATOM 985 O O . ARG A 1 126 ? 3.005 -5.671 -2.826 1.00 97.88 126 ARG A O 1
ATOM 992 N N . TYR A 1 127 ? 2.043 -6.660 -4.600 1.00 98.12 127 TYR A N 1
ATOM 993 C CA . TYR A 1 127 ? 0.720 -6.797 -4.003 1.00 98.12 127 TYR A CA 1
ATOM 994 C C . TYR A 1 127 ? 0.637 -8.088 -3.189 1.00 98.12 127 TYR A C 1
ATOM 996 O O . TYR A 1 127 ? 0.758 -9.178 -3.743 1.00 98.12 127 TYR A O 1
ATOM 1004 N N . ASP A 1 128 ? 0.385 -7.962 -1.888 1.00 97.81 128 ASP A N 1
ATOM 1005 C CA . ASP A 1 128 ? 0.401 -9.087 -0.945 1.00 97.81 128 ASP A CA 1
ATOM 1006 C C . ASP A 1 128 ? -0.993 -9.452 -0.409 1.00 97.81 128 ASP A C 1
ATOM 1008 O O . ASP A 1 128 ? -1.132 -10.237 0.529 1.00 97.81 128 ASP A O 1
ATOM 1012 N N . GLY A 1 129 ? -2.039 -8.931 -1.051 1.00 97.88 129 GLY A N 1
ATOM 1013 C CA . GLY A 1 129 ? -3.421 -9.318 -0.794 1.00 97.88 129 GLY A CA 1
ATOM 1014 C C . GLY A 1 129 ? -4.219 -8.296 0.002 1.00 97.88 129 GLY A C 1
ATOM 1015 O O . GLY A 1 129 ? -3.849 -7.130 0.145 1.00 97.88 129 GLY A O 1
ATOM 1016 N N . LEU A 1 130 ? -5.386 -8.739 0.444 1.00 98.50 130 LEU A N 1
ATOM 1017 C CA . LEU A 1 130 ? -6.356 -7.996 1.228 1.00 98.50 130 LEU A CA 1
ATOM 1018 C C . LEU A 1 130 ? -6.138 -8.212 2.719 1.00 98.50 130 LEU A C 1
ATOM 1020 O O . LEU A 1 130 ? -5.906 -9.333 3.166 1.00 98.50 130 LEU A O 1
ATOM 1024 N N . TYR A 1 131 ? -6.223 -7.126 3.471 1.00 98.62 131 TYR A N 1
ATOM 1025 C CA . TYR A 1 131 ? -6.085 -7.118 4.916 1.00 98.62 131 TYR A CA 1
ATOM 1026 C C . TYR A 1 131 ? -7.253 -6.361 5.530 1.00 98.62 131 TYR A C 1
ATOM 1028 O O . TYR A 1 131 ? -7.728 -5.375 4.967 1.00 98.62 131 TYR A O 1
ATOM 1036 N N . LYS A 1 132 ? -7.694 -6.804 6.700 1.00 98.25 132 LYS A N 1
ATOM 1037 C CA . LYS A 1 132 ? -8.735 -6.148 7.483 1.00 98.25 132 LYS A CA 1
ATOM 1038 C C . LYS A 1 132 ? -8.110 -5.472 8.692 1.00 98.25 132 LYS A C 1
ATOM 1040 O O . LYS A 1 132 ? -7.236 -6.053 9.328 1.00 98.25 132 LYS A O 1
ATOM 1045 N N . ILE A 1 133 ? -8.550 -4.259 9.015 1.00 98.56 133 ILE A N 1
ATOM 1046 C CA . ILE A 1 133 ? -8.156 -3.609 10.268 1.00 98.56 133 ILE A CA 1
ATOM 1047 C C . ILE A 1 133 ? -8.903 -4.300 11.417 1.00 98.56 133 ILE A C 1
ATOM 1049 O O . ILE A 1 133 ? -10.131 -4.299 11.441 1.00 98.56 133 ILE A O 1
ATOM 1053 N N . GLU A 1 134 ? -8.161 -4.867 12.363 1.00 98.25 134 GLU A N 1
ATOM 1054 C CA . GLU A 1 134 ? -8.706 -5.552 13.545 1.00 98.25 134 GLU A CA 1
ATOM 1055 C C . GLU A 1 134 ? -8.717 -4.643 14.776 1.00 98.25 134 GLU A C 1
ATOM 1057 O O . GLU A 1 134 ? -9.611 -4.717 15.616 1.00 98.25 134 GLU A O 1
ATOM 1062 N N . SER A 1 135 ? -7.738 -3.747 14.887 1.00 98.44 135 SER A N 1
ATOM 1063 C CA . SER A 1 135 ? -7.700 -2.763 15.963 1.00 98.44 135 SER A CA 1
ATOM 1064 C C . SER A 1 135 ? -6.941 -1.508 15.553 1.00 98.44 135 SER A C 1
ATOM 1066 O O . SER A 1 135 ? -6.193 -1.491 14.571 1.00 98.44 135 SER A O 1
ATOM 1068 N N . LYS A 1 136 ? -7.132 -0.440 16.330 1.00 97.81 136 LYS A N 1
ATOM 1069 C CA . LYS A 1 136 ? -6.328 0.775 16.245 1.00 97.81 136 LYS A CA 1
ATOM 1070 C C . LYS A 1 136 ? -5.947 1.274 17.631 1.00 97.81 136 LYS A C 1
ATOM 1072 O O . LYS A 1 136 ? -6.735 1.161 18.568 1.00 97.81 136 LYS A O 1
ATOM 1077 N N . GLU A 1 137 ? -4.775 1.878 17.739 1.00 97.25 1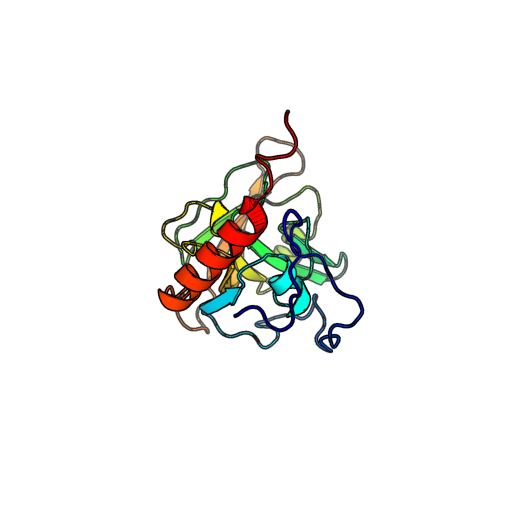37 GLU A N 1
ATOM 1078 C CA . GLU A 1 137 ? -4.310 2.580 18.935 1.00 97.25 137 GLU A CA 1
ATOM 1079 C C . GLU A 1 137 ? -3.855 3.996 18.568 1.00 97.25 137 GLU A C 1
ATOM 1081 O O . GLU A 1 137 ? -3.389 4.257 17.456 1.00 97.25 137 GLU A O 1
ATOM 1086 N N . LYS A 1 138 ? -4.008 4.935 19.501 1.00 96.69 138 LYS A N 1
ATOM 1087 C CA . LYS A 1 138 ? -3.544 6.311 19.308 1.00 96.69 138 LYS A CA 1
ATOM 1088 C C . LYS A 1 138 ? -2.034 6.361 19.491 1.00 96.69 138 LYS A C 1
ATOM 1090 O O . LYS A 1 138 ? -1.521 5.873 20.494 1.00 96.69 138 LYS A O 1
ATOM 1095 N N . LEU A 1 139 ? -1.338 7.000 18.557 1.00 95.81 139 LEU A N 1
ATOM 1096 C CA . LEU A 1 139 ? 0.092 7.261 18.687 1.00 95.81 139 LEU A CA 1
ATOM 1097 C C . LEU A 1 139 ? 0.333 8.561 19.478 1.00 95.81 139 LEU A C 1
ATOM 1099 O O . LEU A 1 139 ? -0.578 9.386 19.591 1.00 95.81 139 LEU A O 1
ATOM 1103 N N . PRO A 1 140 ? 1.545 8.770 20.036 1.00 95.38 140 PRO A N 1
ATOM 1104 C CA . PRO A 1 140 ? 1.836 9.947 20.860 1.00 95.38 140 PRO A CA 1
ATOM 1105 C C . PRO A 1 140 ? 1.583 11.287 20.156 1.00 95.38 140 PRO A C 1
ATOM 1107 O O . PRO A 1 140 ? 1.170 12.256 20.791 1.00 95.38 140 PRO A O 1
ATOM 1110 N N . GLU A 1 141 ? 1.826 11.366 18.845 1.00 92.12 141 GLU A N 1
ATOM 1111 C CA . GLU A 1 141 ? 1.521 12.566 18.072 1.00 92.12 141 GLU A CA 1
ATOM 1112 C C . GLU A 1 141 ? 0.026 12.654 17.746 1.00 92.12 141 GLU A C 1
ATOM 1114 O O . GLU A 1 141 ? -0.573 11.750 17.161 1.00 92.12 141 GLU A O 1
ATOM 1119 N N . LYS A 1 142 ? -0.571 13.807 18.067 1.00 89.12 142 LYS A N 1
ATOM 1120 C CA . LYS A 1 142 ? -1.987 14.076 17.817 1.00 89.12 142 LYS A CA 1
ATOM 1121 C C . LYS A 1 142 ? -2.340 13.893 16.337 1.00 89.12 142 LYS A C 1
ATOM 1123 O O . LYS A 1 142 ? -1.734 14.500 15.453 1.00 89.12 142 LYS A O 1
ATOM 1128 N N . GLY A 1 143 ? -3.400 13.123 16.102 1.00 87.69 143 GLY A N 1
ATOM 1129 C CA . GLY A 1 143 ? -3.930 12.854 14.767 1.00 87.69 143 GLY A CA 1
ATOM 1130 C C . GLY A 1 143 ? -3.266 11.677 14.058 1.00 87.69 143 GLY A C 1
ATOM 1131 O O . GLY A 1 143 ? -3.557 11.474 12.889 1.00 87.69 143 GLY A O 1
ATOM 1132 N N . TYR A 1 144 ? -2.405 10.912 14.735 1.00 94.31 144 TYR A N 1
ATOM 1133 C CA . TYR A 1 144 ? -1.886 9.648 14.222 1.00 94.31 144 TYR A CA 1
ATOM 1134 C C . TYR A 1 144 ? -2.427 8.472 15.025 1.00 94.31 144 TYR A C 1
ATOM 1136 O O . TYR A 1 144 ? -2.439 8.490 16.257 1.00 94.31 144 TYR A O 1
ATOM 1144 N N . ASN A 1 145 ? -2.806 7.422 14.306 1.00 96.88 145 ASN A N 1
ATOM 1145 C CA . ASN A 1 145 ? -3.155 6.128 14.871 1.00 96.88 145 ASN A CA 1
ATOM 1146 C C . ASN A 1 145 ? -2.265 5.051 14.243 1.00 96.88 145 ASN A C 1
ATOM 1148 O O . ASN A 1 145 ? -1.878 5.147 13.072 1.00 96.88 145 ASN A O 1
ATOM 1152 N N . ARG A 1 146 ? -1.980 4.011 15.019 1.00 97.75 146 ARG A N 1
ATOM 1153 C CA . ARG A 1 146 ? -1.469 2.737 14.527 1.00 97.75 146 ARG A CA 1
ATOM 1154 C C . ARG A 1 146 ? -2.658 1.825 14.281 1.00 97.75 146 ARG A C 1
ATOM 1156 O O . ARG A 1 146 ? -3.520 1.702 15.146 1.00 97.75 146 ARG A O 1
ATOM 1163 N N . TYR A 1 147 ? -2.695 1.187 13.124 1.00 98.50 147 TYR A N 1
ATOM 1164 C CA . TYR A 1 147 ? -3.740 0.242 12.749 1.00 98.50 147 TYR A CA 1
ATOM 1165 C C . TYR A 1 147 ? -3.121 -1.142 12.666 1.00 98.50 147 TYR A C 1
ATOM 1167 O O . TYR A 1 147 ? -2.174 -1.334 11.907 1.00 98.50 147 TYR A O 1
ATOM 1175 N N . LYS A 1 148 ? -3.652 -2.100 13.423 1.00 98.69 148 LYS A N 1
ATOM 1176 C CA . LYS A 1 148 ? -3.297 -3.509 13.281 1.00 98.69 148 LYS A CA 1
ATOM 1177 C C . LYS A 1 148 ? -4.172 -4.108 12.193 1.00 98.69 148 LYS A C 1
ATOM 1179 O O . LYS A 1 148 ? -5.393 -4.159 12.349 1.00 98.69 148 LYS A O 1
ATOM 1184 N N . LEU A 1 149 ? -3.557 -4.554 11.105 1.00 98.69 149 LEU A N 1
ATOM 1185 C CA . LEU A 1 149 ? -4.246 -5.233 10.020 1.00 98.69 149 LEU A CA 1
ATOM 1186 C C . LEU A 1 149 ? -3.852 -6.703 9.968 1.00 98.69 149 LEU A C 1
ATOM 1188 O O . LEU A 1 149 ? -2.686 -7.046 10.150 1.00 98.69 149 LEU A O 1
ATOM 1192 N N . VAL A 1 150 ? -4.829 -7.557 9.685 1.00 98.50 150 VAL A N 1
ATOM 1193 C CA . VAL A 1 150 ? -4.653 -9.004 9.547 1.00 98.50 150 VAL A CA 1
ATOM 1194 C C . VAL A 1 150 ? -5.076 -9.426 8.149 1.00 98.50 150 VAL A C 1
ATOM 1196 O O . VAL A 1 150 ? -6.093 -8.960 7.630 1.00 98.50 150 VAL A O 1
ATOM 1199 N N . GLN A 1 151 ? -4.272 -10.281 7.528 1.00 97.94 151 GLN A N 1
ATOM 1200 C CA . GLN A 1 151 ? -4.525 -10.826 6.207 1.00 97.94 151 GLN A CA 1
ATOM 1201 C C . GLN A 1 151 ? -5.872 -11.560 6.196 1.00 97.94 151 GLN A C 1
ATOM 1203 O O . GLN A 1 151 ? -6.178 -12.332 7.107 1.00 97.94 151 GLN A O 1
ATOM 1208 N N . ASP A 1 152 ? -6.682 -11.323 5.161 1.00 97.00 152 ASP A N 1
ATOM 1209 C CA . ASP A 1 152 ? -7.959 -12.018 5.020 1.00 97.00 152 ASP A CA 1
ATOM 1210 C C . ASP A 1 152 ? -7.750 -13.538 4.933 1.00 97.00 152 ASP A C 1
ATOM 1212 O O . ASP A 1 152 ? -6.850 -14.021 4.246 1.00 97.00 152 ASP A O 1
ATOM 1216 N N . LYS A 1 153 ? -8.595 -14.307 5.624 1.00 92.75 153 LYS A N 1
ATOM 1217 C CA . LYS A 1 153 ? -8.473 -15.773 5.680 1.00 92.75 153 LYS A CA 1
ATOM 1218 C C . LYS A 1 153 ? -9.007 -16.462 4.423 1.00 92.75 153 LYS A C 1
ATOM 1220 O O . LYS A 1 153 ? -8.722 -17.638 4.219 1.00 92.75 153 LYS A O 1
ATOM 1225 N N . ASN A 1 154 ? -9.774 -15.753 3.590 1.00 92.69 154 ASN A N 1
ATOM 1226 C CA . ASN A 1 154 ? -10.407 -16.313 2.392 1.00 92.69 154 ASN A CA 1
ATOM 1227 C C . ASN A 1 154 ? -9.554 -16.151 1.124 1.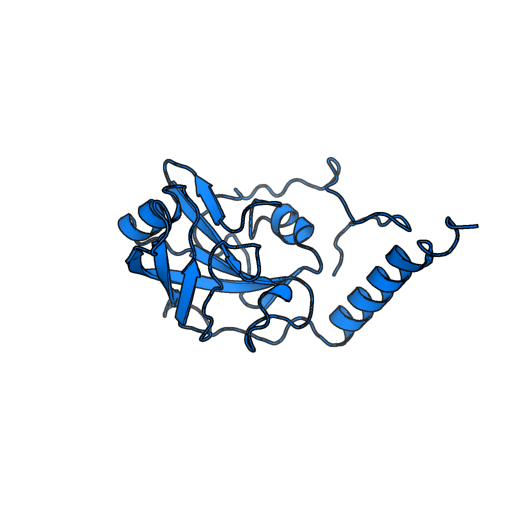00 92.69 154 ASN A C 1
ATOM 1229 O O . ASN A 1 154 ? -9.996 -16.513 0.034 1.00 92.69 154 ASN A O 1
ATOM 1233 N N . GLN A 1 155 ? -8.329 -15.634 1.245 1.00 92.25 155 GLN A N 1
ATOM 1234 C CA . GLN A 1 155 ? -7.376 -15.541 0.141 1.00 92.25 155 GLN A CA 1
ATOM 1235 C C . GLN A 1 155 ? -6.170 -16.461 0.351 1.00 92.25 155 GLN A C 1
ATOM 1237 O O . GLN A 1 155 ? -5.960 -17.047 1.411 1.00 92.25 155 GLN A O 1
ATOM 1242 N N . LYS A 1 156 ? -5.349 -16.588 -0.694 1.00 90.94 156 LYS A N 1
ATOM 1243 C CA . LYS A 1 156 ? -4.097 -17.348 -0.621 1.00 90.94 156 LYS A CA 1
ATOM 1244 C C . LYS A 1 156 ? -3.081 -16.634 0.288 1.00 90.94 156 LYS A C 1
ATOM 1246 O O . LYS A 1 156 ? -3.093 -15.403 0.334 1.00 90.94 156 LYS A O 1
ATOM 1251 N N . PRO A 1 157 ? -2.163 -17.378 0.933 1.00 91.69 157 PRO A N 1
ATOM 1252 C CA . PRO A 1 157 ? -1.048 -16.785 1.662 1.00 91.69 157 PRO A CA 1
ATOM 1253 C C . PRO A 1 157 ? -0.211 -15.848 0.787 1.00 91.69 157 PRO A C 1
ATOM 1255 O O . PRO A 1 157 ? -0.223 -15.935 -0.447 1.00 91.69 157 PRO A O 1
ATOM 1258 N N . ILE A 1 158 ? 0.564 -14.982 1.440 1.00 90.31 158 ILE A N 1
ATOM 1259 C CA . ILE A 1 158 ? 1.519 -14.093 0.768 1.00 90.31 158 ILE A CA 1
ATOM 1260 C C . ILE A 1 158 ? 2.460 -14.917 -0.117 1.00 90.31 158 ILE A C 1
ATOM 1262 O O . ILE A 1 158 ? 3.018 -15.930 0.308 1.00 90.31 158 ILE A O 1
ATOM 1266 N N . ARG A 1 159 ? 2.674 -14.457 -1.353 1.00 91.69 159 ARG A N 1
ATOM 1267 C CA . ARG A 1 159 ? 3.549 -15.120 -2.323 1.00 91.69 159 ARG A CA 1
ATOM 1268 C C . ARG A 1 159 ? 4.781 -14.269 -2.613 1.00 91.69 159 ARG A C 1
ATOM 1270 O O . ARG A 1 159 ? 4.757 -13.390 -3.469 1.00 91.69 159 ARG A O 1
ATOM 1277 N N . MET A 1 160 ? 5.892 -14.596 -1.960 1.00 91.81 160 MET A N 1
ATOM 1278 C CA . MET A 1 160 ? 7.166 -13.870 -2.085 1.00 91.81 160 MET A CA 1
ATOM 1279 C C . MET A 1 160 ? 8.011 -14.302 -3.298 1.00 91.81 160 MET A C 1
ATOM 1281 O O . MET A 1 160 ? 9.233 -14.297 -3.241 1.00 91.81 160 MET A O 1
ATOM 1285 N N . VAL A 1 161 ? 7.364 -14.704 -4.399 1.00 90.56 161 VAL A N 1
ATOM 1286 C CA . VAL A 1 161 ? 8.054 -15.184 -5.616 1.00 90.56 161 VAL A CA 1
ATOM 1287 C C . VAL A 1 161 ? 8.585 -14.032 -6.468 1.00 90.56 161 VAL A C 1
ATOM 1289 O O . VAL A 1 161 ? 9.565 -14.207 -7.183 1.00 90.56 161 VAL A O 1
ATOM 1292 N N . HIS A 1 162 ? 7.948 -12.861 -6.388 1.00 94.31 162 HIS A N 1
ATOM 1293 C CA . HIS A 1 162 ? 8.365 -11.681 -7.134 1.00 94.31 162 HIS A CA 1
ATOM 1294 C C . HIS A 1 162 ? 9.072 -10.649 -6.234 1.00 94.31 162 HIS A C 1
ATOM 1296 O O . HIS A 1 162 ? 8.702 -10.492 -5.060 1.00 94.31 162 HIS A O 1
ATOM 1302 N N . PRO A 1 163 ? 10.044 -9.899 -6.780 1.00 96.00 163 PRO A N 1
ATOM 1303 C CA . PRO A 1 163 ? 10.580 -10.041 -8.137 1.00 96.00 163 PRO A CA 1
ATOM 1304 C C . PRO A 1 163 ? 11.389 -11.336 -8.307 1.00 96.00 163 PRO A C 1
ATOM 1306 O O . PRO A 1 163 ? 12.072 -11.779 -7.387 1.00 96.00 163 PRO A O 1
ATOM 1309 N N . THR A 1 164 ? 11.305 -11.925 -9.495 1.00 96.50 164 THR A N 1
ATOM 1310 C CA . THR A 1 164 ? 12.197 -13.003 -9.943 1.00 96.50 164 THR A CA 1
ATOM 1311 C C . THR A 1 164 ? 13.609 -12.465 -10.196 1.00 96.50 164 THR A C 1
ATOM 1313 O O . THR A 1 164 ? 13.820 -11.250 -10.243 1.00 96.50 164 THR A O 1
ATOM 1316 N N . VAL A 1 165 ? 14.583 -13.362 -10.386 1.00 95.75 165 VAL A N 1
ATOM 1317 C CA . VAL A 1 165 ? 15.968 -12.979 -10.718 1.00 95.75 165 VAL A CA 1
ATOM 1318 C C . VAL A 1 165 ? 16.008 -12.135 -11.996 1.00 95.75 165 VAL A C 1
ATOM 1320 O O . VAL A 1 165 ? 16.560 -11.039 -11.972 1.00 95.75 165 VAL A O 1
ATOM 1323 N N . ASP A 1 166 ? 15.320 -12.562 -13.058 1.00 95.75 166 ASP A N 1
ATOM 1324 C CA . ASP A 1 166 ? 15.278 -11.830 -14.331 1.00 95.75 166 ASP A CA 1
ATOM 1325 C C . ASP A 1 166 ? 14.648 -10.434 -14.184 1.00 95.75 166 ASP A C 1
ATOM 1327 O O . ASP A 1 166 ? 15.151 -9.447 -14.722 1.00 95.75 166 ASP A O 1
ATOM 1331 N N . GLU A 1 167 ? 13.562 -10.314 -13.410 1.00 96.19 167 GLU A N 1
ATOM 1332 C CA . GLU A 1 167 ? 12.931 -9.016 -13.134 1.00 96.19 167 GLU A CA 1
ATOM 1333 C C . GLU A 1 167 ? 13.853 -8.091 -12.334 1.00 96.19 167 GLU A C 1
ATOM 1335 O O . GLU A 1 167 ? 13.892 -6.879 -12.571 1.00 96.19 167 GLU A O 1
ATOM 1340 N N . MET A 1 168 ? 14.599 -8.649 -11.384 1.00 96.12 168 MET A N 1
ATOM 1341 C CA . MET A 1 168 ? 15.573 -7.903 -10.603 1.00 96.12 168 MET A CA 1
ATOM 1342 C C . MET A 1 168 ? 16.726 -7.416 -11.487 1.00 96.12 168 MET A C 1
ATOM 1344 O O . MET A 1 168 ? 17.065 -6.231 -11.436 1.00 96.12 168 MET A O 1
ATOM 1348 N N . ASP A 1 169 ? 17.272 -8.276 -12.343 1.00 96.00 169 ASP A N 1
ATOM 1349 C CA . ASP A 1 169 ? 18.363 -7.937 -13.257 1.00 96.00 169 ASP A CA 1
ATOM 1350 C C . ASP A 1 169 ? 17.936 -6.872 -14.271 1.00 96.00 169 ASP A C 1
ATOM 1352 O O . ASP A 1 169 ? 18.623 -5.858 -14.444 1.00 96.00 169 ASP A O 1
ATOM 1356 N N . GLU A 1 170 ? 16.752 -7.018 -14.875 1.00 95.06 170 GLU A N 1
ATOM 1357 C CA . GLU A 1 170 ? 16.177 -6.004 -15.760 1.00 95.06 170 GLU A CA 1
ATOM 1358 C C . GLU A 1 170 ? 15.974 -4.660 -15.038 1.00 95.06 170 GLU A C 1
ATOM 1360 O O . GLU A 1 170 ? 16.270 -3.594 -15.598 1.00 95.06 170 GLU A O 1
ATOM 1365 N N . PHE A 1 171 ? 15.484 -4.677 -13.792 1.00 95.25 171 PHE A N 1
ATOM 1366 C CA . PHE A 1 171 ? 15.308 -3.474 -12.975 1.00 95.25 171 PHE A CA 1
ATOM 1367 C C . PHE A 1 171 ? 16.638 -2.782 -12.670 1.00 95.25 171 PHE A C 1
ATOM 1369 O O . PHE A 1 171 ? 16.759 -1.564 -12.851 1.00 95.25 171 PHE A O 1
ATOM 1376 N N . ILE A 1 172 ? 17.635 -3.543 -12.221 1.00 95.12 172 ILE A N 1
ATOM 1377 C CA . ILE A 1 172 ? 18.959 -3.032 -11.858 1.00 95.12 172 ILE A CA 1
ATOM 1378 C C . ILE A 1 172 ? 19.654 -2.469 -13.095 1.00 95.12 172 ILE A C 1
ATOM 1380 O O . ILE A 1 172 ? 20.074 -1.309 -13.082 1.00 95.12 172 ILE A O 1
ATOM 1384 N N . ALA A 1 173 ? 19.704 -3.228 -14.193 1.00 94.69 173 ALA A N 1
ATOM 1385 C CA . ALA A 1 173 ? 20.295 -2.782 -15.450 1.00 94.69 173 ALA A CA 1
ATOM 1386 C C . ALA A 1 173 ? 19.646 -1.478 -15.936 1.00 94.69 173 ALA A C 1
ATOM 1388 O O . ALA A 1 173 ? 20.334 -0.524 -16.322 1.00 94.69 173 ALA A O 1
ATOM 1389 N N . ARG A 1 174 ? 18.312 -1.388 -15.845 1.00 94.19 174 ARG A N 1
ATOM 1390 C CA . ARG A 1 174 ? 17.577 -0.179 -16.220 1.00 94.19 174 ARG A CA 1
ATOM 1391 C C . ARG A 1 174 ? 17.932 1.013 -15.336 1.00 94.19 174 ARG A C 1
ATOM 1393 O O . ARG A 1 174 ? 18.196 2.092 -15.867 1.00 94.19 174 ARG A O 1
ATOM 1400 N N . ASN A 1 175 ? 17.941 0.854 -14.016 1.00 92.88 175 ASN A N 1
ATOM 1401 C CA . ASN A 1 175 ? 18.240 1.957 -13.098 1.00 92.88 175 ASN A CA 1
ATOM 1402 C C . ASN A 1 175 ? 19.697 2.409 -13.169 1.00 92.88 175 ASN A C 1
ATOM 1404 O O . ASN A 1 175 ? 19.963 3.613 -13.076 1.00 92.88 175 ASN A O 1
ATOM 1408 N N . ASN A 1 176 ? 20.620 1.481 -13.413 1.00 93.88 176 ASN A N 1
ATOM 1409 C CA . ASN A 1 176 ? 22.012 1.803 -13.692 1.00 93.88 176 ASN A CA 1
ATOM 1410 C C . ASN A 1 176 ? 22.100 2.691 -14.934 1.00 93.88 176 ASN A C 1
ATOM 1412 O O . ASN A 1 176 ? 22.636 3.794 -14.843 1.00 93.88 176 ASN A O 1
ATOM 1416 N N . TRP A 1 177 ? 21.466 2.294 -16.045 1.00 94.06 177 TRP A N 1
ATOM 1417 C CA . TRP A 1 177 ? 21.422 3.087 -17.281 1.00 94.06 177 TRP A CA 1
ATOM 1418 C C . TRP A 1 177 ? 20.780 4.471 -17.101 1.00 94.06 177 TRP A C 1
ATOM 1420 O O . TRP A 1 177 ? 21.278 5.459 -17.650 1.00 94.06 177 TRP A O 1
ATOM 1430 N N . ILE A 1 178 ? 19.694 4.576 -16.319 1.00 91.62 178 ILE A N 1
ATOM 1431 C CA . ILE A 1 178 ? 19.069 5.871 -15.987 1.00 91.62 178 ILE A CA 1
ATOM 1432 C C . ILE A 1 178 ? 20.079 6.762 -15.250 1.00 91.62 178 ILE A C 1
ATOM 1434 O O . ILE A 1 178 ? 20.120 7.971 -15.488 1.00 91.62 178 ILE A O 1
ATOM 1438 N N . SER A 1 179 ? 20.910 6.173 -14.390 1.00 88.38 179 SER A N 1
ATOM 1439 C CA . SER A 1 179 ? 21.842 6.886 -13.512 1.00 88.38 179 SER A CA 1
ATOM 1440 C C . SER A 1 179 ? 23.185 7.243 -14.168 1.00 88.38 179 SER A C 1
ATOM 1442 O O . SER A 1 179 ? 23.837 8.183 -13.708 1.00 88.38 179 SER A O 1
ATOM 1444 N N . SER A 1 180 ? 23.588 6.578 -15.262 1.00 80.06 180 SER A N 1
ATOM 1445 C CA . SER A 1 180 ? 24.942 6.644 -15.859 1.00 80.06 180 SER A CA 1
ATOM 1446 C C . SER A 1 180 ? 25.408 8.000 -16.435 1.00 80.06 180 SER A C 1
ATOM 1448 O O . SER A 1 180 ? 26.432 8.037 -17.103 1.00 80.06 180 SER A O 1
ATOM 1450 N N . ASN A 1 181 ? 24.722 9.124 -16.197 1.00 59.34 181 ASN A N 1
ATOM 1451 C CA . ASN A 1 181 ? 25.147 10.456 -16.671 1.00 59.34 181 ASN A CA 1
ATOM 1452 C C . ASN A 1 181 ? 25.154 11.561 -15.595 1.00 59.34 181 ASN A C 1
ATOM 1454 O O . ASN A 1 181 ? 25.429 12.714 -15.921 1.00 59.34 181 ASN A O 1
ATOM 1458 N N . LYS A 1 182 ? 24.912 11.252 -14.311 1.00 54.22 182 LYS A N 1
ATOM 1459 C CA . LYS A 1 182 ? 25.015 12.263 -13.235 1.00 54.22 182 LYS A CA 1
ATOM 1460 C C . LYS A 1 182 ? 26.455 12.737 -12.954 1.00 54.22 182 LYS A C 1
ATOM 1462 O O . LYS A 1 182 ? 26.626 13.755 -12.293 1.00 54.22 182 LYS A O 1
ATOM 1467 N N . SER A 1 183 ? 27.478 12.047 -13.464 1.00 48.97 183 SER A N 1
ATOM 1468 C CA . SER A 1 183 ? 28.898 12.330 -13.194 1.00 48.97 183 SER A CA 1
ATOM 1469 C C . SER A 1 183 ? 29.594 13.271 -14.190 1.00 48.97 183 SER A C 1
ATOM 1471 O O . SER A 1 183 ? 30.705 13.702 -13.909 1.00 48.97 183 SER A O 1
ATOM 1473 N N . LYS A 1 184 ? 28.978 13.634 -15.328 1.00 48.25 184 LYS A N 1
ATOM 1474 C CA . LYS A 1 184 ? 29.613 14.508 -16.345 1.00 48.25 184 LYS A CA 1
ATOM 1475 C C . LYS A 1 184 ? 29.222 15.992 -16.276 1.00 48.25 184 LYS A C 1
ATOM 1477 O O . LYS A 1 184 ? 29.733 16.772 -17.064 1.00 48.25 184 LYS A O 1
ATOM 1482 N N . ALA A 1 185 ? 28.355 16.388 -15.341 1.00 46.84 185 ALA A N 1
ATOM 1483 C CA . ALA A 1 185 ? 27.885 17.775 -15.189 1.00 46.84 185 ALA A CA 1
ATOM 1484 C C . ALA A 1 185 ? 28.577 18.557 -14.047 1.00 46.84 185 ALA A C 1
ATOM 1486 O O . ALA A 1 185 ? 28.116 19.628 -13.668 1.00 46.84 185 ALA A O 1
ATOM 1487 N N . LYS A 1 186 ? 29.661 18.013 -13.476 1.00 46.56 186 LYS A N 1
ATOM 1488 C CA . LYS A 1 186 ? 30.544 18.702 -12.522 1.00 46.56 186 LYS A CA 1
ATOM 1489 C C . LYS A 1 186 ? 31.978 18.710 -13.060 1.00 46.56 186 LYS A C 1
ATOM 1491 O O . LYS A 1 186 ? 32.830 17.989 -12.546 1.00 46.56 186 LYS A O 1
ATOM 1496 N N . ARG A 1 187 ? 32.215 19.463 -14.127 1.00 38.38 187 ARG A N 1
ATOM 1497 C CA . ARG A 1 187 ? 33.526 19.996 -14.508 1.00 38.38 187 ARG A CA 1
ATOM 1498 C C . ARG A 1 187 ? 33.306 21.358 -15.132 1.00 38.38 187 ARG A C 1
ATOM 1500 O O . ARG A 1 187 ? 32.308 21.470 -15.877 1.00 38.38 187 ARG A O 1
#

Radius of gyration: 17.12 Å; chains: 1; bounding box: 51×37×45 Å

InterPro domains:
  IPR003105 SRA-YDG [PF02182] (30-155)
  IPR003105 SRA-YDG [SM00466] (25-155)
  IPR015947 PUA-like superfamily [SSF88697] (24-165)
  IPR036987 SRA-YDG superfamily [G3DSA:2.30.280.10] (17-96)
  IPR036987 SRA-YDG superfamily [G3DSA:2.30.280.10] (97-187)
  IPR045134 UHRF1/2-like [PTHR14140] (102-157)

Foldseek 3Di:
DAQPFDADAQDDTDDDPPQDQDPQDLADAFQSPDDFFDFDQALNVCCRSSVHVDNQAQFDHDPVQATAEGEALHDAPDQKADPQQKIKDKDALDCRVVNQQVVQGWHWYKYACNSVDPLHAVGGIGTFGTWTFPDWDDDPDPSMIITIIGHDPPGDGHDRCPPPPVNVVVSVVVVCRSHVPPPPPPD

Secondary structure (DSSP, 8-state):
--TTPPPBTTB-----TTSPPP-S-TT--TTTT--TT-EESSHHHHHHTTSS--SS-SEEEETTTEEEEEEETS--SS--EE-SSEEEEE--SSSHHHHHHHTT-EEEEEEEGGG--TTS-SSSEEEEEEEEEEEEEE-SSTT-EEEEEEE-TTSPPP-TT-S-HHHHHHHHHHHHHHHTTTTSS--

Sequence (187 aa):
MFRGIKFKKGQQPGYRATWVKDERSPHAEGHNGHVIGDWWPYRLCTMRDVVHGNLKNGICGKPDHGAVSILMGSENRYKDIDNGDVIEYCGDKTNLMDLGFETGKLIRVIRGAKDGSIFAPSVGFRYDGLYKIESKEKLPEKGYNRYKLVQDKNQKPIRMVHPTVDEMDEFIARNNWISSNKSKAKR

Organism: NCBI:txid352851

pLDDT: mean 92.04, std 9.74, range [38.38, 98.69]